Protein AF-A0A538RNP7-F1 (afdb_monomer)

Radius of gyration: 32.92 Å; Cα contacts (8 Å, |Δi|>4): 1009; chains: 1; bounding box: 116×41×103 Å

Mean predicted aligned error: 9.0 Å

pLDDT: mean 88.64, std 17.09, range [30.59, 98.94]

Foldseek 3Di:
DDDDDDDDDDDDDDDDDDDDPDDPDPDDPPPPDDDPDPDQDAAAEQEQAAQEQDDHSHPLVSLVVQQVDDCPNHAHEYAYAHDDDAAHEREHAEARPARQAAHEYEQCNYPPWDFAPDLFFGPTDARYEHADQNHDLAAASYEHAANHAQHEDARYEFAHHHDAQYQHEVYEAQYENYAYFHYEFLQVHAHNEEPYEYDNLYEHYEQFDLGSRGEYEQAQYSAASYEQEAANHAQYAYFQYEFQAPRNQAHGREHNHAENYEYEQQYEHYEAADPDLSRAYEQANYPHYSYYAYQHPPDNVRGHYHYHYDNYLHQAGSVNPHGGD

Nearest PDB structures (foldseek):
  5c1c-assembly1_A  TM=4.686E-01  e=1.088E-01  Aspergillus niger ATCC 1015
  5c1e-assembly1_A  TM=3.956E-01  e=1.447E-01  Aspergillus niger ATCC 1015

Secondary structure (DSSP, 8-state):
-----------------PPP--------------------PPPPEEEE----SSSTTSHHHHHHHHHHS--BTBSEEEEE--SSSS-EEE--SSPPPPB-S-EEEEGGGSTT-B----SSS---B--EEEE-TTS-TTS-SEEE-TT-TT-EEESEEEE--S-TTSS--SEEE-SSS-EEES-EESSSS--SS-SEEE-TT--S-EEE-SSGGG--EE-S-SS-SEEEESTT-BS-EEES-EESB-TTSSSB----SSEEEEEETT-BS-EEE-SSGGG--EE-S-SSEEEEE---SS-GGG-----EEES-EESB-TTSSSB--

Structure (mmCIF, N/CA/C/O backbone):
data_AF-A0A538RNP7-F1
#
_entry.id   AF-A0A538RNP7-F1
#
loop_
_atom_site.group_PDB
_atom_site.id
_atom_site.type_symbol
_atom_site.label_atom_id
_atom_site.label_alt_id
_atom_site.label_comp_id
_atom_site.label_asym_id
_atom_site.label_entity_id
_atom_site.label_seq_id
_atom_site.pdbx_PDB_ins_code
_atom_site.Cartn_x
_atom_site.Cartn_y
_atom_site.Cartn_z
_atom_site.occupancy
_atom_site.B_iso_or_equiv
_atom_site.auth_seq_id
_atom_site.auth_comp_id
_atom_site.auth_asym_id
_atom_site.auth_atom_id
_atom_site.pdbx_PDB_model_num
ATOM 1 N N . MET A 1 1 ? 94.534 -16.518 81.702 1.00 38.41 1 MET A N 1
ATOM 2 C CA . MET A 1 1 ? 94.387 -16.530 80.233 1.00 38.41 1 MET A CA 1
ATOM 3 C C . MET A 1 1 ? 92.986 -16.058 79.890 1.00 38.41 1 MET A C 1
ATOM 5 O O . MET A 1 1 ? 92.030 -16.715 80.267 1.00 38.41 1 MET A O 1
ATOM 9 N N . THR A 1 2 ? 92.910 -14.865 79.294 1.00 40.25 2 THR A N 1
ATOM 10 C CA . THR A 1 2 ? 91.936 -14.442 78.268 1.00 40.25 2 THR A CA 1
ATOM 11 C C . THR A 1 2 ? 90.507 -15.009 78.324 1.00 40.25 2 THR A C 1
ATOM 13 O O . THR A 1 2 ? 90.260 -16.113 77.851 1.00 40.25 2 THR A O 1
ATOM 16 N N . SER A 1 3 ? 89.538 -14.180 78.725 1.00 37.78 3 SER A N 1
ATOM 17 C CA . SER A 1 3 ? 88.254 -14.083 78.011 1.00 37.78 3 SER A CA 1
ATOM 18 C C . SER A 1 3 ? 87.757 -12.631 78.061 1.00 37.78 3 SER A C 1
ATOM 20 O O . SER A 1 3 ? 87.942 -11.936 79.058 1.00 37.78 3 SER A O 1
ATOM 22 N N . PHE A 1 4 ? 87.291 -12.151 76.910 1.00 39.16 4 PHE A N 1
ATOM 23 C CA . PHE A 1 4 ? 87.197 -10.745 76.519 1.00 39.16 4 PHE A CA 1
ATOM 24 C C . PHE A 1 4 ? 85.913 -10.044 77.014 1.00 39.16 4 PHE A C 1
ATOM 26 O O . PHE A 1 4 ? 84.840 -10.637 77.096 1.00 39.16 4 PHE A O 1
ATOM 33 N N . THR A 1 5 ? 86.088 -8.753 77.295 1.00 37.53 5 THR A N 1
ATOM 34 C CA . THR A 1 5 ? 85.181 -7.660 77.718 1.00 37.53 5 THR A CA 1
ATOM 35 C C . THR A 1 5 ? 83.967 -7.442 76.792 1.00 37.53 5 THR A C 1
ATOM 37 O O . THR A 1 5 ? 84.105 -7.586 75.583 1.00 37.53 5 THR A O 1
ATOM 40 N N . TRP A 1 6 ? 82.736 -7.203 77.281 1.00 30.59 6 TRP A N 1
ATOM 41 C CA . TRP A 1 6 ? 82.122 -5.916 77.722 1.00 30.59 6 TRP A CA 1
ATOM 42 C C . TRP A 1 6 ? 82.298 -4.769 76.697 1.00 30.59 6 TRP A C 1
ATOM 44 O O . TRP A 1 6 ? 83.420 -4.520 76.281 1.00 30.59 6 TRP A O 1
ATOM 54 N N . PHE A 1 7 ? 81.277 -4.047 76.203 1.00 36.47 7 PHE A N 1
ATOM 55 C CA . PHE A 1 7 ? 80.267 -3.251 76.924 1.00 36.47 7 PHE A CA 1
ATOM 56 C C . PHE A 1 7 ? 79.236 -2.635 75.944 1.00 36.47 7 PHE A C 1
ATOM 58 O O . PHE A 1 7 ? 79.579 -2.353 74.798 1.00 36.47 7 PHE A O 1
ATOM 65 N N . GLY A 1 8 ? 78.041 -2.275 76.433 1.00 31.56 8 GLY A N 1
ATOM 66 C CA . GLY A 1 8 ? 77.189 -1.247 75.808 1.00 31.56 8 GLY A CA 1
ATOM 67 C C . GLY A 1 8 ? 75.710 -1.342 76.202 1.00 31.56 8 GLY A C 1
ATOM 68 O O . GLY A 1 8 ? 74.890 -1.751 75.397 1.00 31.56 8 GLY A O 1
ATOM 69 N N . SER A 1 9 ? 75.378 -1.182 77.487 1.00 36.34 9 SER A N 1
ATOM 70 C CA . SER A 1 9 ? 74.695 0.010 78.036 1.00 36.34 9 SER A CA 1
ATOM 71 C C . SER A 1 9 ? 73.242 0.216 77.572 1.00 36.34 9 SER A C 1
ATOM 73 O O . SER A 1 9 ? 72.984 0.818 76.534 1.00 36.34 9 SER A O 1
ATOM 75 N N . LEU A 1 10 ? 72.295 -0.179 78.429 1.00 32.09 10 LEU A N 1
ATOM 76 C CA . LEU A 1 10 ? 70.900 0.269 78.417 1.00 32.09 10 LEU A CA 1
ATOM 77 C C . LEU A 1 10 ? 70.524 0.669 79.850 1.00 32.09 10 LEU A C 1
ATOM 79 O O . LEU A 1 10 ? 70.554 -0.164 80.755 1.00 32.09 10 LEU A O 1
ATOM 83 N N . ARG A 1 11 ? 70.193 1.948 80.051 1.00 38.75 11 ARG A N 1
ATOM 84 C CA . ARG A 1 11 ? 69.520 2.463 81.249 1.00 38.75 11 ARG A CA 1
ATOM 85 C C . ARG A 1 11 ? 68.358 3.361 80.826 1.00 38.75 11 ARG A C 1
ATOM 87 O O . ARG A 1 11 ? 68.563 4.362 80.150 1.00 38.75 11 ARG A O 1
ATOM 94 N N . ASP A 1 12 ? 67.173 2.905 81.213 1.00 43.34 12 ASP A N 1
ATOM 95 C CA . ASP A 1 12 ? 65.979 3.607 81.689 1.00 43.34 12 ASP A CA 1
ATOM 96 C C . ASP A 1 12 ? 65.624 4.999 81.149 1.00 43.34 12 ASP A C 1
ATOM 98 O O . ASP A 1 12 ? 66.287 5.990 81.439 1.00 43.34 12 ASP A O 1
ATOM 102 N N . ALA A 1 13 ? 64.430 5.088 80.549 1.00 39.28 13 ALA A N 1
ATOM 103 C CA . ALA A 1 13 ? 63.484 6.172 80.825 1.00 39.28 13 ALA A CA 1
ATOM 104 C C . ALA A 1 13 ? 62.054 5.760 80.422 1.00 39.28 13 ALA A C 1
ATOM 106 O O . ALA A 1 13 ? 61.694 5.729 79.245 1.00 39.28 13 ALA A O 1
ATOM 107 N N . VAL A 1 14 ? 61.220 5.459 81.421 1.00 40.88 14 VAL A N 1
ATOM 108 C CA . VAL A 1 14 ? 59.765 5.317 81.281 1.00 40.88 14 VAL A CA 1
ATOM 109 C C . VAL A 1 14 ? 59.145 6.715 81.233 1.00 40.88 14 VAL A C 1
ATOM 111 O O . VAL A 1 14 ? 59.254 7.480 82.185 1.00 40.88 14 VAL A O 1
ATOM 114 N N . GLY A 1 15 ? 58.462 7.035 80.133 1.00 41.22 15 GLY A N 1
ATOM 115 C CA . GLY A 1 15 ? 57.650 8.243 79.981 1.00 41.22 15 GLY A CA 1
ATOM 116 C C . GLY A 1 15 ? 56.495 7.981 79.018 1.00 41.22 15 GLY A C 1
ATOM 117 O O . GLY A 1 15 ? 56.695 7.876 77.809 1.00 41.22 15 GLY A O 1
ATOM 118 N N . GLN A 1 16 ? 55.285 7.820 79.560 1.00 42.16 16 GLN A N 1
ATOM 119 C CA . GLN A 1 16 ? 54.059 7.554 78.802 1.00 42.16 16 GLN A CA 1
ATOM 120 C C . GLN A 1 16 ? 53.773 8.663 77.774 1.00 42.16 16 GLN A C 1
ATOM 122 O O . GLN A 1 16 ? 53.692 9.838 78.127 1.00 42.16 16 GLN A O 1
ATOM 127 N N . LYS A 1 17 ? 53.540 8.282 76.509 1.00 42.81 17 LYS A N 1
ATOM 128 C CA . LYS A 1 17 ? 52.942 9.151 75.480 1.00 42.81 17 LYS A CA 1
ATOM 129 C C . LYS A 1 17 ? 51.496 8.716 75.179 1.00 42.81 17 LYS A C 1
ATOM 131 O O . LYS A 1 17 ? 51.211 7.518 75.170 1.00 42.81 17 LYS A O 1
ATOM 136 N N . PRO A 1 18 ? 50.575 9.670 74.953 1.00 42.06 18 PRO A N 1
ATOM 137 C CA . PRO A 1 18 ? 49.131 9.451 75.021 1.00 42.06 18 PRO A CA 1
ATOM 138 C C . PRO A 1 18 ? 48.580 8.633 73.843 1.00 42.06 18 PRO A C 1
ATOM 140 O O . PRO A 1 18 ? 49.002 8.784 72.696 1.00 42.06 18 PRO A O 1
ATOM 143 N N . ARG A 1 19 ? 47.582 7.784 74.129 1.00 46.12 19 ARG A N 1
ATOM 144 C CA . ARG A 1 19 ? 46.824 7.009 73.133 1.00 46.12 19 ARG A CA 1
ATOM 145 C C . ARG A 1 19 ? 46.127 7.953 72.142 1.00 46.12 19 ARG A C 1
ATOM 147 O O . ARG A 1 19 ? 45.254 8.725 72.533 1.00 46.12 19 ARG A O 1
ATOM 154 N N . LYS A 1 20 ? 46.468 7.853 70.851 1.00 45.06 20 LYS A N 1
ATOM 155 C CA . LYS A 1 20 ? 45.709 8.482 69.757 1.00 45.06 20 LYS A CA 1
ATOM 156 C C . LYS A 1 20 ? 44.275 7.933 69.768 1.00 45.06 20 LYS A C 1
ATOM 158 O O . LYS A 1 20 ? 44.074 6.738 69.564 1.00 45.06 20 LYS A O 1
ATOM 163 N N . ARG A 1 21 ? 43.280 8.796 69.998 1.00 47.66 21 ARG A N 1
ATOM 164 C CA . ARG A 1 21 ? 41.860 8.483 69.769 1.00 47.66 21 ARG A CA 1
ATOM 165 C C . ARG A 1 21 ? 41.670 8.195 68.275 1.00 47.66 21 ARG A C 1
ATOM 167 O O . ARG A 1 21 ? 41.740 9.109 67.460 1.00 47.66 21 ARG A O 1
ATOM 174 N N . MET A 1 22 ? 41.448 6.932 67.919 1.00 44.91 22 MET A N 1
ATOM 175 C CA . MET A 1 22 ? 40.923 6.556 66.605 1.00 44.91 22 MET A CA 1
ATOM 176 C C . MET A 1 22 ? 39.506 7.126 66.495 1.00 44.91 22 MET A C 1
ATOM 178 O O . MET A 1 22 ? 38.609 6.693 67.216 1.00 44.91 22 MET A O 1
ATOM 182 N N . LEU A 1 23 ? 39.309 8.116 65.624 1.00 49.25 23 LEU A N 1
ATOM 183 C CA . LEU A 1 23 ? 37.973 8.544 65.223 1.00 49.25 23 LEU A CA 1
ATOM 184 C C . LEU A 1 23 ? 37.293 7.353 64.541 1.00 49.25 23 LEU A C 1
ATOM 186 O O . LEU A 1 23 ? 37.839 6.771 63.600 1.00 49.25 23 LEU A O 1
ATOM 190 N N . ALA A 1 24 ? 36.133 6.954 65.058 1.00 48.38 24 ALA A N 1
ATOM 191 C CA . ALA A 1 24 ? 35.326 5.905 64.462 1.00 48.38 24 ALA A CA 1
ATOM 192 C C . ALA A 1 24 ? 35.012 6.294 63.010 1.00 48.38 24 ALA A C 1
ATOM 194 O O . ALA A 1 24 ? 34.453 7.360 62.758 1.00 48.38 24 ALA A O 1
ATOM 195 N N . ARG A 1 25 ? 35.387 5.439 62.050 1.00 55.03 25 ARG A N 1
ATOM 196 C CA . ARG A 1 25 ? 34.959 5.582 60.654 1.00 55.03 25 ARG A CA 1
ATOM 197 C C . ARG A 1 25 ? 33.436 5.499 60.653 1.00 55.03 25 ARG A C 1
ATOM 199 O O . ARG A 1 25 ? 32.887 4.429 60.916 1.00 55.03 25 ARG A O 1
ATOM 206 N N . THR A 1 26 ? 32.768 6.613 60.384 1.00 51.72 26 THR A N 1
ATOM 207 C CA . THR A 1 26 ? 31.332 6.659 60.126 1.00 51.72 26 THR A CA 1
ATOM 208 C C . THR A 1 26 ? 31.050 5.733 58.950 1.00 51.72 26 THR A C 1
ATOM 210 O O . THR A 1 26 ? 31.383 6.030 57.804 1.00 51.72 26 THR A O 1
ATOM 213 N N . ARG A 1 27 ? 30.498 4.550 59.239 1.00 53.75 27 ARG A N 1
ATOM 214 C CA . ARG A 1 27 ? 29.929 3.676 58.217 1.00 53.75 27 ARG A CA 1
ATOM 215 C C . ARG A 1 27 ? 28.704 4.398 57.681 1.00 53.75 27 ARG A C 1
ATOM 217 O O . ARG A 1 27 ? 27.708 4.506 58.387 1.00 53.75 27 ARG A O 1
ATOM 224 N N . TRP A 1 28 ? 28.804 4.921 56.465 1.00 51.97 28 TRP A N 1
ATOM 225 C CA . TRP A 1 28 ? 27.630 5.392 55.745 1.00 51.97 28 TRP A CA 1
ATOM 226 C C . TRP A 1 28 ? 26.692 4.188 55.595 1.00 51.97 28 TRP A C 1
ATOM 228 O O . TRP A 1 28 ? 27.162 3.123 55.170 1.00 51.97 28 TRP A O 1
ATOM 238 N N . PRO A 1 29 ? 25.418 4.287 56.007 1.00 55.66 29 PRO A N 1
ATOM 239 C CA . PRO A 1 29 ? 24.481 3.205 55.775 1.00 55.66 29 PRO A CA 1
ATOM 240 C C . PRO A 1 29 ? 24.420 2.966 54.265 1.00 55.66 29 PRO A C 1
ATOM 242 O O . PRO A 1 29 ? 24.278 3.904 53.482 1.00 55.66 29 PRO A O 1
ATOM 245 N N . ARG A 1 30 ? 24.591 1.707 53.846 1.00 58.81 30 ARG A N 1
ATOM 246 C CA . ARG A 1 30 ? 24.295 1.314 52.468 1.00 58.81 30 ARG A CA 1
ATOM 247 C C . ARG A 1 30 ? 22.804 1.556 52.282 1.00 58.81 30 ARG A C 1
ATOM 249 O O . ARG A 1 30 ? 21.999 0.798 52.815 1.00 58.81 30 ARG A O 1
ATOM 256 N N . HIS A 1 31 ? 22.451 2.641 51.604 1.00 59.78 31 HIS A N 1
ATOM 257 C CA . HIS A 1 31 ? 21.087 2.837 51.151 1.00 59.78 31 HIS A CA 1
ATOM 258 C C . HIS A 1 31 ? 20.772 1.685 50.196 1.00 59.78 31 HIS A C 1
ATOM 260 O O . HIS A 1 31 ? 21.471 1.482 49.206 1.00 59.78 31 HIS A O 1
ATOM 266 N N . LEU A 1 32 ? 19.768 0.887 50.549 1.00 58.22 32 LEU A N 1
ATOM 267 C CA . LEU A 1 32 ? 19.114 0.003 49.599 1.00 58.22 32 LEU A CA 1
ATOM 268 C C . LEU A 1 32 ? 18.447 0.916 48.572 1.00 58.22 32 LEU A C 1
ATOM 270 O O . LEU A 1 32 ? 17.452 1.570 48.878 1.00 58.22 32 LEU A O 1
ATOM 274 N N . SER A 1 33 ? 19.041 1.021 47.390 1.00 66.06 33 SER A N 1
ATOM 275 C CA . SER A 1 33 ? 18.387 1.646 46.249 1.00 66.06 33 SER A CA 1
ATOM 276 C C . SER A 1 33 ? 17.305 0.683 45.778 1.00 66.06 33 SER A C 1
ATOM 278 O O . SER A 1 33 ? 17.609 -0.425 45.345 1.00 66.06 33 SER A O 1
ATOM 280 N N . VAL A 1 34 ? 16.044 1.080 45.906 1.00 63.81 34 VAL A N 1
ATOM 281 C CA . VAL A 1 34 ? 14.963 0.454 45.148 1.00 63.81 34 VAL A CA 1
ATOM 282 C C . VAL A 1 34 ? 15.014 1.118 43.779 1.00 63.81 34 VAL A C 1
ATOM 284 O O . VAL A 1 34 ? 14.784 2.323 43.684 1.00 63.81 34 VAL A O 1
ATOM 287 N N . GLU A 1 35 ? 15.394 0.380 42.737 1.00 65.69 35 GLU A N 1
ATOM 288 C CA . GLU A 1 35 ? 15.173 0.855 41.371 1.00 65.69 35 GLU A CA 1
ATOM 289 C C . GLU A 1 35 ? 13.661 1.005 41.190 1.00 65.69 35 GLU A C 1
ATOM 291 O O . GLU A 1 35 ? 12.898 0.075 41.465 1.00 65.69 35 GLU A O 1
ATOM 296 N N . ALA A 1 36 ? 13.212 2.203 40.813 1.00 65.75 36 ALA A N 1
ATOM 297 C CA . ALA A 1 36 ? 11.823 2.393 40.436 1.00 65.75 36 ALA A CA 1
ATOM 298 C C . ALA A 1 36 ? 11.554 1.474 39.241 1.00 65.75 36 ALA A C 1
ATOM 300 O O . ALA A 1 36 ? 12.243 1.570 38.227 1.00 65.75 36 ALA A O 1
ATOM 301 N N . LEU A 1 37 ? 10.583 0.569 39.373 1.00 60.47 37 LEU A N 1
ATOM 302 C CA . LEU A 1 37 ? 10.083 -0.182 38.230 1.00 60.47 37 LEU A CA 1
ATOM 303 C C . LEU A 1 37 ? 9.588 0.861 37.218 1.00 60.47 37 LEU A C 1
ATOM 305 O O . LEU A 1 37 ? 8.656 1.605 37.532 1.00 60.47 37 LEU A O 1
ATOM 309 N N . GLU A 1 38 ? 10.220 0.967 36.049 1.00 65.75 38 GLU A N 1
ATOM 310 C CA . GLU A 1 38 ? 9.681 1.819 34.991 1.00 65.75 38 GLU A CA 1
ATOM 311 C C . GLU A 1 38 ? 8.252 1.360 34.678 1.00 65.75 38 GLU A C 1
ATOM 313 O O . GLU A 1 38 ? 7.958 0.159 34.621 1.00 65.75 38 GLU A O 1
ATOM 318 N N . ALA A 1 39 ? 7.337 2.317 34.525 1.00 65.88 39 ALA A N 1
ATOM 319 C CA . ALA A 1 39 ? 5.967 2.000 34.167 1.00 65.88 39 ALA A CA 1
ATOM 320 C C . ALA A 1 39 ? 5.963 1.336 32.782 1.00 65.88 39 ALA A C 1
ATOM 322 O O . ALA A 1 39 ? 6.414 1.924 31.797 1.00 65.88 39 ALA A O 1
ATOM 323 N N . ARG A 1 40 ? 5.450 0.101 32.703 1.00 71.69 40 ARG A N 1
ATOM 324 C CA . ARG A 1 40 ? 5.162 -0.546 31.420 1.00 71.69 40 ARG A CA 1
ATOM 325 C C . ARG A 1 40 ? 3.984 0.180 30.786 1.00 71.69 40 ARG A C 1
ATOM 327 O O . ARG A 1 40 ? 2.838 -0.072 31.149 1.00 71.69 40 ARG A O 1
ATOM 334 N N . HIS A 1 41 ? 4.277 1.083 29.864 1.00 78.44 41 HIS A N 1
ATOM 335 C CA . HIS A 1 41 ? 3.266 1.671 29.003 1.00 78.44 41 HIS A CA 1
ATOM 336 C C . HIS A 1 41 ? 3.006 0.681 27.868 1.00 78.44 41 HIS A C 1
ATOM 338 O O . HIS A 1 41 ? 3.923 0.322 27.134 1.00 78.44 41 HIS A O 1
ATOM 344 N N . LEU A 1 42 ? 1.782 0.166 27.794 1.00 84.38 42 LEU A N 1
ATOM 345 C CA . LEU A 1 42 ? 1.335 -0.693 26.700 1.00 84.38 42 LEU A CA 1
ATOM 346 C C . LEU A 1 42 ? 0.658 0.176 25.631 1.00 84.38 42 LEU A C 1
ATOM 348 O O . LEU A 1 42 ? 0.068 1.195 26.002 1.00 84.38 42 LEU A O 1
ATOM 352 N N . PRO A 1 43 ? 0.705 -0.217 24.347 1.00 90.81 43 PRO A N 1
ATOM 353 C CA . PRO A 1 43 ? -0.130 0.392 23.316 1.00 90.81 43 PRO A CA 1
ATOM 354 C C . PRO A 1 43 ? -1.611 0.346 23.696 1.00 90.81 43 PRO A C 1
ATOM 356 O O . PRO A 1 43 ? -2.076 -0.673 24.226 1.00 90.81 43 PRO A O 1
ATOM 359 N N . ALA A 1 44 ? -2.366 1.412 23.421 1.00 95.25 44 ALA A N 1
ATOM 360 C CA . ALA A 1 44 ? -3.814 1.344 23.551 1.00 95.25 44 ALA A CA 1
ATOM 361 C C . ALA A 1 44 ? -4.396 0.459 22.440 1.00 95.25 44 ALA A C 1
ATOM 363 O O . ALA A 1 44 ? -3.778 0.228 21.402 1.00 95.25 44 ALA A O 1
ATOM 364 N N . THR A 1 45 ? -5.583 -0.097 22.671 1.00 97.06 45 THR A N 1
ATOM 365 C CA . THR A 1 45 ? -6.281 -0.924 21.682 1.00 97.06 45 THR A CA 1
ATOM 366 C C . THR A 1 45 ? -7.697 -0.407 21.491 1.00 97.06 45 THR A C 1
ATOM 368 O O . THR A 1 45 ? -8.459 -0.322 22.454 1.00 97.06 45 THR A O 1
ATOM 371 N N . PHE A 1 46 ? -8.048 -0.112 20.243 1.00 98.31 46 PHE A N 1
ATOM 372 C CA . PHE A 1 46 ? -9.368 0.326 19.810 1.00 98.31 46 PHE A CA 1
ATOM 373 C C . PHE A 1 46 ? -9.984 -0.757 18.925 1.00 98.31 46 PHE A C 1
ATOM 375 O O . PHE A 1 46 ? -9.425 -1.127 17.889 1.00 98.31 46 PHE A O 1
ATOM 382 N N . THR A 1 47 ? -11.127 -1.294 19.345 1.00 98.62 47 THR A N 1
ATOM 383 C CA . THR A 1 47 ? -11.798 -2.390 18.640 1.00 98.62 47 THR A CA 1
ATOM 384 C C . THR A 1 47 ? -12.933 -1.850 17.779 1.00 98.62 47 THR A C 1
ATOM 386 O O . THR A 1 47 ? -13.854 -1.208 18.275 1.00 98.62 47 THR A O 1
ATOM 389 N N . VAL A 1 48 ? -12.888 -2.152 16.485 1.00 98.81 48 VAL A N 1
ATOM 390 C CA . VAL A 1 48 ? -13.976 -1.910 15.537 1.00 98.81 48 VAL A CA 1
ATOM 391 C C . VAL A 1 48 ? -14.919 -3.109 15.563 1.00 98.81 48 VAL A C 1
ATOM 393 O O . VAL A 1 48 ? -14.495 -4.232 15.292 1.00 98.81 48 VAL A O 1
ATOM 396 N N . MET A 1 49 ? -16.196 -2.887 15.873 1.00 98.50 49 MET A N 1
ATOM 397 C CA . MET A 1 49 ? -17.200 -3.957 16.012 1.00 98.50 49 MET A CA 1
ATOM 398 C C . MET A 1 49 ? -18.408 -3.792 15.088 1.00 98.50 49 MET A C 1
ATOM 400 O O . MET A 1 49 ? -19.310 -4.629 15.094 1.00 98.50 49 MET A O 1
ATOM 404 N N . ASN A 1 50 ? -18.462 -2.733 14.284 1.00 98.25 50 ASN A N 1
ATOM 405 C CA . ASN A 1 50 ? -19.528 -2.538 13.309 1.00 98.25 50 ASN A CA 1
ATOM 406 C C . ASN A 1 50 ? -19.010 -1.890 12.018 1.00 98.25 50 ASN A C 1
ATOM 408 O O . ASN A 1 50 ? -17.884 -1.402 11.942 1.00 98.25 50 ASN A O 1
ATOM 412 N N . THR A 1 51 ? -19.855 -1.906 10.988 1.00 97.62 51 THR A N 1
ATOM 413 C CA . THR A 1 51 ? -19.566 -1.322 9.672 1.00 97.62 51 THR A CA 1
ATOM 414 C C . THR A 1 51 ? -20.162 0.073 9.486 1.00 97.62 51 THR A C 1
ATOM 416 O O . THR A 1 51 ? -20.236 0.568 8.360 1.00 97.62 51 THR A O 1
ATOM 419 N N . PHE A 1 52 ? -20.634 0.711 10.561 1.00 96.12 52 PHE A N 1
ATOM 420 C CA . PHE A 1 52 ? -21.220 2.041 10.467 1.00 96.12 52 PHE A CA 1
ATOM 421 C C . PHE A 1 52 ? -20.147 3.075 10.110 1.00 96.12 52 PHE A C 1
ATOM 423 O O . PHE A 1 52 ? -18.992 2.966 10.513 1.00 96.12 52 PHE A O 1
ATOM 430 N N . ASP A 1 53 ? -20.538 4.109 9.362 1.00 93.19 53 ASP A N 1
ATOM 431 C CA . ASP A 1 53 ? -19.630 5.191 8.960 1.00 93.19 53 ASP A CA 1
ATOM 432 C C . ASP A 1 53 ? -19.080 5.980 10.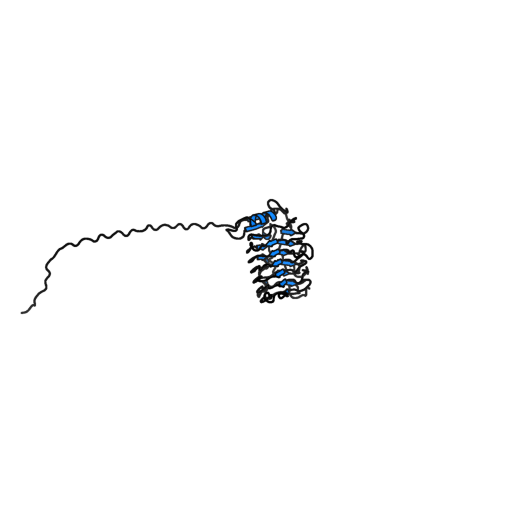159 1.00 93.19 53 ASP A C 1
ATOM 434 O O . ASP A 1 53 ? -17.961 6.489 10.116 1.00 93.19 53 ASP A O 1
ATOM 438 N N . SER A 1 54 ? -19.868 6.118 11.226 1.00 94.50 54 SER A N 1
ATOM 439 C CA . SER A 1 54 ? -19.512 6.912 12.400 1.00 94.50 54 SER A CA 1
ATOM 440 C C . SER A 1 54 ? -20.204 6.407 13.666 1.00 94.50 54 SER A C 1
ATOM 442 O O . SER A 1 54 ? -21.111 5.576 13.608 1.00 94.50 54 SER A O 1
ATOM 444 N N . GLY A 1 55 ? -19.783 6.948 14.811 1.00 96.88 55 GLY A N 1
ATOM 445 C CA . GLY A 1 55 ? -20.288 6.579 16.129 1.00 96.88 55 GLY A CA 1
ATOM 446 C C . GLY A 1 55 ? -19.464 5.474 16.799 1.00 96.88 55 GLY A C 1
ATOM 447 O O . GLY A 1 55 ? -18.458 5.030 16.238 1.00 96.88 55 GLY A O 1
ATOM 448 N N . PRO A 1 56 ? -19.861 5.053 18.011 1.00 97.75 56 PRO A N 1
ATOM 449 C CA . PRO A 1 56 ? -19.152 4.032 18.775 1.00 97.75 56 PRO A CA 1
ATOM 450 C C . PRO A 1 56 ? -18.869 2.759 17.968 1.00 97.75 56 PRO A C 1
ATOM 452 O O . PRO A 1 56 ? -19.670 2.349 17.126 1.00 97.75 56 PRO A O 1
ATOM 455 N N . ASP A 1 57 ? -17.707 2.165 18.227 1.00 97.81 57 ASP A N 1
ATOM 456 C CA . ASP A 1 57 ? -17.194 0.932 17.615 1.00 97.81 57 ASP A CA 1
ATOM 457 C C . ASP A 1 57 ? -17.041 0.949 16.078 1.00 97.81 57 ASP A C 1
ATOM 459 O O . ASP A 1 57 ? -16.830 -0.101 15.465 1.00 97.81 57 ASP A O 1
ATOM 463 N N . SER A 1 58 ? -17.126 2.124 15.443 1.00 98.44 58 SER A N 1
ATOM 464 C CA . SER A 1 58 ? -16.810 2.315 14.020 1.00 98.44 58 SER A CA 1
ATOM 465 C C . SER A 1 58 ? -15.309 2.531 13.795 1.00 98.44 58 SER A C 1
ATOM 467 O O . SER A 1 58 ? -14.601 3.051 14.662 1.00 98.44 58 SER A O 1
ATOM 469 N N . LEU A 1 59 ? -14.820 2.231 12.586 1.00 98.50 59 LEU A N 1
ATOM 470 C CA . LEU A 1 59 ? -13.435 2.528 12.189 1.00 98.50 59 LEU A CA 1
ATOM 471 C C . LEU A 1 59 ? -13.105 4.023 12.315 1.00 98.50 59 LEU A C 1
ATOM 473 O O . LEU A 1 59 ? -12.024 4.390 12.768 1.00 98.50 59 LEU A O 1
ATOM 477 N N . ARG A 1 60 ? -14.048 4.899 11.954 1.00 97.44 60 ARG A N 1
ATOM 478 C CA . ARG A 1 60 ? -13.888 6.352 12.088 1.00 97.44 60 ARG A CA 1
ATOM 479 C C . ARG A 1 60 ? -13.628 6.761 13.536 1.00 97.44 60 ARG A C 1
ATOM 481 O O . ARG A 1 60 ? -12.758 7.598 13.785 1.00 97.44 60 ARG A O 1
ATOM 488 N N . GLN A 1 61 ? -14.386 6.195 14.474 1.00 98.56 61 GLN A N 1
ATOM 489 C CA . GLN A 1 61 ? -14.199 6.478 15.892 1.00 98.56 61 GLN A CA 1
ATOM 490 C C . GLN A 1 61 ? -12.859 5.921 16.376 1.00 98.56 61 GLN A C 1
ATOM 492 O O . GLN A 1 61 ? -12.105 6.664 16.988 1.00 98.56 61 GLN A O 1
ATOM 497 N N . ALA A 1 62 ? -12.500 4.694 15.990 1.00 98.69 62 ALA A N 1
ATOM 498 C CA . ALA A 1 62 ? -11.221 4.089 16.362 1.00 98.69 62 ALA A CA 1
ATOM 499 C C . ALA A 1 62 ? -10.002 4.912 15.895 1.00 98.69 62 ALA A C 1
ATOM 501 O O . ALA A 1 62 ? -9.082 5.134 16.676 1.00 98.69 62 ALA A O 1
ATOM 502 N N . ILE A 1 63 ? -10.007 5.432 14.658 1.00 98.62 63 ILE A N 1
ATOM 503 C CA . ILE A 1 63 ? -8.941 6.331 14.173 1.00 98.62 63 ILE A CA 1
ATOM 504 C C . ILE A 1 63 ? -8.937 7.649 14.960 1.00 98.62 63 ILE A C 1
ATOM 506 O O . ILE A 1 63 ? -7.879 8.189 15.275 1.00 98.62 63 ILE A O 1
ATOM 510 N N . THR A 1 64 ? -10.116 8.187 15.283 1.00 98.44 64 THR A N 1
ATOM 511 C CA . THR A 1 64 ? -10.226 9.416 16.084 1.00 98.44 64 THR A CA 1
ATOM 512 C C . THR A 1 64 ? -9.660 9.217 17.486 1.00 98.44 64 THR A C 1
ATOM 514 O O . THR A 1 64 ? -8.943 10.088 17.971 1.00 98.44 64 THR A O 1
ATOM 517 N N . ASP A 1 65 ? -9.948 8.087 18.121 1.00 98.25 65 ASP A N 1
ATOM 518 C CA . ASP A 1 65 ? -9.471 7.788 19.467 1.00 98.25 65 ASP A CA 1
ATOM 519 C C . ASP A 1 65 ? -7.956 7.550 19.473 1.00 98.25 65 ASP A C 1
ATOM 521 O O . ASP A 1 65 ? -7.268 8.167 20.283 1.00 98.25 65 ASP A O 1
ATOM 525 N N . ALA A 1 66 ? -7.425 6.786 18.509 1.00 98.06 66 ALA A N 1
ATOM 526 C CA . ALA A 1 66 ? -5.981 6.591 18.336 1.00 98.06 66 ALA A CA 1
ATOM 527 C C . ALA A 1 66 ? -5.236 7.916 18.119 1.00 98.06 66 ALA A C 1
ATOM 529 O O . ALA A 1 66 ? -4.214 8.173 18.737 1.00 98.06 66 ALA A O 1
ATOM 530 N N . ASN A 1 67 ? -5.791 8.828 17.318 1.00 98.12 67 ASN A N 1
ATOM 531 C CA . ASN A 1 67 ? -5.199 10.154 17.118 1.00 98.12 67 ASN A CA 1
ATOM 532 C C . ASN A 1 67 ? -5.168 11.034 18.381 1.00 98.12 67 ASN A C 1
ATOM 534 O O . ASN A 1 67 ? -4.436 12.024 18.410 1.00 98.12 67 ASN A O 1
ATOM 538 N N . ASN A 1 68 ? -6.016 10.750 19.372 1.00 96.94 68 ASN A N 1
ATOM 539 C CA . ASN A 1 68 ? -6.141 11.538 20.600 1.00 96.94 68 ASN A CA 1
ATOM 540 C C . ASN A 1 68 ? -5.490 10.857 21.813 1.00 96.94 68 ASN A C 1
ATOM 542 O O . ASN A 1 68 ? -5.428 11.456 22.891 1.00 96.94 68 ASN A O 1
ATOM 546 N N . GLN A 1 69 ? -5.028 9.622 21.652 1.00 95.31 69 GLN A N 1
ATOM 547 C CA . GLN A 1 69 ? -4.394 8.832 22.687 1.00 95.31 69 GLN A CA 1
ATOM 548 C C . GLN A 1 69 ? -2.873 8.960 22.578 1.00 95.31 69 GLN A C 1
ATOM 550 O O . GLN A 1 69 ? -2.309 9.054 21.500 1.00 95.31 69 GLN A O 1
ATOM 555 N N . ALA A 1 70 ? -2.187 9.022 23.720 1.00 92.31 70 ALA A N 1
ATOM 556 C CA . ALA A 1 70 ? -0.733 9.124 23.724 1.00 92.31 70 ALA A CA 1
ATOM 557 C C . ALA A 1 70 ? -0.087 7.743 23.529 1.00 92.31 70 ALA A C 1
ATOM 559 O O . ALA A 1 70 ? -0.258 6.862 24.377 1.00 92.31 70 ALA A O 1
ATOM 560 N N . ASN A 1 71 ? 0.753 7.615 22.500 1.00 89.69 71 ASN A N 1
ATOM 561 C CA . ASN A 1 71 ? 1.565 6.436 22.165 1.00 89.69 71 ASN A CA 1
ATOM 562 C C . ASN A 1 71 ? 2.754 6.174 23.123 1.00 89.69 71 ASN A C 1
ATOM 564 O O . ASN A 1 71 ? 3.891 5.931 22.709 1.00 89.69 71 ASN A O 1
ATOM 568 N N . LEU A 1 72 ? 2.526 6.221 24.442 1.00 82.25 72 LEU A N 1
ATOM 569 C CA . LEU A 1 72 ? 3.577 6.043 25.462 1.00 82.25 72 LEU A CA 1
ATOM 570 C C . LEU A 1 72 ? 4.222 4.642 25.436 1.00 82.25 72 LEU A C 1
ATOM 572 O O . LEU A 1 72 ? 5.326 4.469 25.949 1.00 82.25 72 LEU A O 1
ATOM 576 N N . GLY A 1 73 ? 3.527 3.652 24.865 1.00 83.75 73 GLY A N 1
ATOM 577 C CA . GLY A 1 73 ? 3.959 2.255 24.748 1.00 83.75 73 GLY A CA 1
ATOM 578 C C . GLY A 1 73 ? 4.338 1.805 23.334 1.00 83.75 73 GLY A C 1
ATOM 579 O O . GLY A 1 73 ? 4.508 0.607 23.118 1.00 83.75 73 GLY A O 1
ATOM 580 N N . GLY A 1 74 ? 4.446 2.736 22.382 1.00 91.56 74 GLY A N 1
ATOM 581 C CA . GLY A 1 74 ? 4.493 2.448 20.945 1.00 91.56 74 GLY A CA 1
ATOM 582 C C . GLY A 1 74 ? 3.152 2.731 20.257 1.00 91.56 74 GLY A C 1
ATOM 583 O O . GLY A 1 74 ? 2.241 3.210 20.929 1.00 91.56 74 GLY A O 1
ATOM 584 N N . PRO A 1 75 ? 3.043 2.461 18.941 1.00 95.62 75 PRO A N 1
ATOM 585 C CA . PRO A 1 75 ? 1.841 2.752 18.162 1.00 95.62 75 PRO A CA 1
ATOM 586 C C . PRO A 1 75 ? 0.610 2.015 18.692 1.00 95.62 75 PRO A C 1
ATOM 588 O O . PRO A 1 75 ? 0.659 0.797 18.885 1.00 95.62 75 PRO A O 1
ATOM 591 N N . ASP A 1 76 ? -0.490 2.739 18.868 1.00 97.56 76 ASP A N 1
ATOM 592 C CA . ASP A 1 76 ? -1.792 2.193 19.236 1.00 97.56 76 ASP A CA 1
ATOM 593 C C . ASP A 1 76 ? -2.287 1.162 18.216 1.00 97.56 76 ASP A C 1
ATOM 595 O O . ASP A 1 76 ? -1.877 1.147 17.057 1.00 97.56 76 ASP A O 1
ATOM 599 N N . ILE A 1 77 ? -3.191 0.280 18.636 1.00 98.19 77 ILE A N 1
ATOM 600 C CA . ILE A 1 77 ? -3.687 -0.828 17.819 1.00 98.19 77 ILE A CA 1
ATOM 601 C C . ILE A 1 77 ? -5.162 -0.613 17.500 1.00 98.19 77 ILE A C 1
ATOM 603 O O . ILE A 1 77 ? -6.000 -0.580 18.397 1.00 98.19 77 ILE A O 1
ATOM 607 N N . ILE A 1 78 ? -5.496 -0.560 16.216 1.00 98.81 78 ILE A N 1
ATOM 608 C CA . ILE A 1 78 ? -6.860 -0.700 15.714 1.00 98.81 78 ILE A CA 1
ATOM 609 C C . ILE A 1 78 ? -7.043 -2.141 15.241 1.00 98.81 78 ILE A C 1
ATOM 611 O O . ILE A 1 78 ? -6.398 -2.593 14.290 1.00 98.81 78 ILE A O 1
ATOM 615 N N . ARG A 1 79 ? -7.944 -2.857 15.914 1.00 98.56 79 ARG A N 1
ATOM 616 C CA . ARG A 1 79 ? -8.314 -4.247 15.611 1.00 98.56 79 ARG A CA 1
ATOM 617 C C . ARG A 1 79 ? -9.793 -4.353 15.252 1.00 98.56 79 ARG A C 1
ATOM 619 O O . ARG A 1 79 ? -10.577 -3.471 15.586 1.00 98.56 79 ARG A O 1
ATOM 626 N N . PHE A 1 80 ? -10.182 -5.450 14.619 1.00 98.81 80 PHE A N 1
ATOM 627 C CA . PHE A 1 80 ? -11.528 -5.685 14.110 1.00 98.81 80 PHE A CA 1
ATOM 628 C C . PHE A 1 80 ? -12.124 -6.949 14.728 1.00 98.81 80 PHE A C 1
ATOM 630 O O . PHE A 1 80 ? -11.495 -8.002 14.739 1.00 98.81 80 PHE A O 1
ATOM 637 N N . GLU A 1 81 ? -13.346 -6.834 15.242 1.00 98.56 81 GLU A N 1
ATOM 638 C CA . GLU A 1 81 ? -14.144 -7.924 15.814 1.00 98.56 81 GLU A CA 1
ATOM 639 C C . GLU A 1 81 ? -15.618 -7.749 15.416 1.00 98.56 81 GLU A C 1
ATOM 641 O O . GLU A 1 81 ? -16.530 -7.803 16.242 1.00 98.56 81 GLU A O 1
ATOM 646 N N . ILE A 1 82 ? -15.860 -7.484 14.131 1.00 98.69 82 ILE A N 1
ATOM 647 C CA . ILE A 1 82 ? -17.202 -7.255 13.597 1.00 98.69 82 ILE A CA 1
ATOM 648 C C . ILE A 1 82 ? -17.966 -8.590 13.590 1.00 98.69 82 ILE A C 1
ATOM 650 O O . ILE A 1 82 ? -17.481 -9.565 13.010 1.00 98.69 82 ILE A O 1
ATOM 654 N N . PRO A 1 83 ? -19.155 -8.679 14.216 1.00 98.31 83 PRO A N 1
ATOM 655 C CA . PRO A 1 83 ? -19.947 -9.901 14.206 1.00 98.31 83 PRO A CA 1
ATOM 656 C C . PRO A 1 83 ? -20.454 -10.263 12.808 1.00 98.31 83 PRO A C 1
ATOM 658 O O . PRO A 1 83 ? -20.907 -9.407 12.047 1.00 98.31 83 PRO A O 1
ATOM 661 N N . GLY A 1 84 ? -20.469 -11.560 12.506 1.00 96.44 84 GLY A N 1
ATOM 662 C CA . GLY A 1 84 ? -20.969 -12.102 11.243 1.00 96.44 84 GLY A CA 1
ATOM 663 C C . GLY A 1 84 ? -19.904 -12.892 10.490 1.00 96.44 84 GLY A C 1
ATOM 664 O O . GLY A 1 84 ? -18.785 -13.055 10.961 1.00 96.44 84 GLY A O 1
ATOM 665 N N . ALA A 1 85 ? -20.290 -13.427 9.335 1.00 95.00 85 ALA A N 1
ATOM 666 C CA . ALA A 1 85 ? -19.395 -14.144 8.434 1.00 95.00 85 ALA A CA 1
ATOM 667 C C . ALA A 1 85 ? -19.269 -13.388 7.108 1.00 95.00 85 ALA A C 1
ATOM 669 O O . ALA A 1 85 ? -20.181 -12.658 6.715 1.00 95.00 85 ALA A O 1
ATOM 670 N N . GLY A 1 86 ? -18.178 -13.642 6.387 1.00 96.44 86 GLY A N 1
ATOM 671 C CA . GLY A 1 86 ? -17.905 -13.010 5.100 1.00 96.44 86 GLY A CA 1
ATOM 672 C C . GLY A 1 86 ? -17.278 -11.625 5.238 1.00 96.44 86 GLY A C 1
ATOM 673 O O . GLY A 1 86 ? -16.797 -11.246 6.301 1.00 96.44 86 GLY A O 1
ATOM 674 N N . VAL A 1 87 ? -17.235 -10.897 4.123 1.00 98.06 87 VAL A N 1
ATOM 675 C CA . VAL A 1 87 ? -16.606 -9.575 4.060 1.00 98.06 87 VAL A CA 1
ATOM 676 C C . VAL A 1 87 ? -17.484 -8.541 4.766 1.00 98.06 87 VAL A C 1
ATOM 678 O O . VAL A 1 87 ? -18.653 -8.351 4.427 1.00 98.06 87 VAL A O 1
ATOM 681 N N . HIS A 1 88 ? -16.892 -7.841 5.725 1.00 98.38 88 HIS A N 1
ATOM 682 C CA . HIS A 1 88 ? -17.452 -6.688 6.406 1.00 98.38 88 HIS A CA 1
ATOM 683 C C . HIS A 1 88 ? -17.047 -5.420 5.663 1.00 98.38 88 HIS A C 1
ATOM 685 O O . HIS A 1 88 ? -15.938 -4.902 5.811 1.00 98.38 88 HIS A O 1
ATOM 691 N N . ARG A 1 89 ? -17.975 -4.920 4.851 1.00 96.44 89 ARG A N 1
ATOM 692 C CA . ARG A 1 89 ? -17.789 -3.684 4.101 1.00 96.44 89 ARG A CA 1
ATOM 693 C C . ARG A 1 89 ? -18.107 -2.469 4.960 1.00 96.44 89 ARG A C 1
ATOM 695 O O . ARG A 1 89 ? -19.252 -2.273 5.360 1.00 96.44 89 ARG A O 1
ATOM 702 N N . ILE A 1 90 ? -17.096 -1.648 5.203 1.00 95.56 90 ILE A N 1
ATOM 703 C CA . ILE A 1 90 ? -17.181 -0.335 5.832 1.00 95.56 90 ILE A CA 1
ATOM 704 C C . ILE A 1 90 ? -17.300 0.695 4.716 1.00 95.56 90 ILE A C 1
ATOM 706 O O . ILE A 1 90 ? -16.454 0.743 3.823 1.00 95.56 90 ILE A O 1
ATOM 710 N N . TRP A 1 91 ? -18.345 1.517 4.784 1.00 90.19 91 TRP A N 1
ATOM 711 C CA . TRP A 1 91 ? -18.679 2.481 3.739 1.00 90.19 91 TRP A CA 1
ATOM 712 C C . TRP A 1 91 ? -18.581 3.917 4.268 1.00 90.19 91 TRP A C 1
ATOM 714 O O . TRP A 1 91 ? -19.569 4.443 4.789 1.00 90.19 91 TRP A O 1
ATOM 724 N N . PRO A 1 92 ? -17.408 4.576 4.188 1.00 90.62 92 PRO A N 1
ATOM 725 C CA . PRO A 1 92 ? -17.290 5.956 4.624 1.00 90.62 92 PRO A CA 1
ATOM 726 C C . PRO A 1 92 ? -18.177 6.868 3.776 1.00 90.62 92 PRO A C 1
ATOM 728 O O . PRO A 1 92 ? -18.110 6.825 2.551 1.00 90.62 92 PRO A O 1
ATOM 731 N N . THR A 1 93 ? -18.981 7.724 4.405 1.00 89.06 93 THR A N 1
ATOM 732 C CA . THR A 1 93 ? -19.816 8.712 3.684 1.00 89.06 93 THR A CA 1
ATOM 733 C C . THR A 1 93 ? -19.141 10.079 3.581 1.00 89.06 93 THR A C 1
ATOM 735 O O . THR A 1 93 ? -19.459 10.894 2.717 1.00 89.06 93 THR A O 1
ATOM 738 N N . THR A 1 94 ? -18.154 10.320 4.444 1.00 88.44 94 THR A N 1
ATOM 739 C CA . THR A 1 94 ? -17.302 11.513 4.469 1.00 88.44 94 THR A CA 1
ATOM 740 C C . THR A 1 94 ? -15.842 11.101 4.616 1.00 88.44 94 THR A C 1
ATOM 742 O O . THR A 1 94 ? -15.544 9.944 4.923 1.00 88.44 94 THR A O 1
ATOM 745 N N . ILE A 1 95 ? -14.920 12.047 4.418 1.00 90.19 95 ILE A N 1
ATOM 746 C CA . ILE A 1 95 ? -13.474 11.802 4.522 1.00 90.19 95 ILE A CA 1
ATOM 747 C C . ILE A 1 95 ? -13.175 11.172 5.884 1.00 90.19 95 ILE A C 1
ATOM 749 O O . ILE A 1 95 ? -13.600 11.711 6.910 1.00 90.19 95 ILE A O 1
ATOM 753 N N . LEU A 1 96 ? -12.501 10.017 5.904 1.00 93.62 96 LEU A N 1
ATOM 754 C CA . LEU A 1 96 ? -12.058 9.409 7.157 1.00 93.62 96 LEU A CA 1
ATOM 755 C C . LEU A 1 96 ? -11.089 10.357 7.883 1.00 93.62 96 LEU A C 1
ATOM 757 O O . LEU A 1 96 ? -10.360 11.108 7.232 1.00 93.62 96 LEU A O 1
ATOM 761 N N . PRO A 1 97 ? -11.054 10.352 9.226 1.00 96.62 97 PRO A N 1
ATOM 762 C CA . PRO A 1 97 ? -10.051 11.104 9.958 1.00 96.62 97 PRO A CA 1
ATOM 763 C C . PRO A 1 97 ? -8.665 10.691 9.462 1.00 96.62 97 PRO A C 1
ATOM 765 O O . PRO A 1 97 ? -8.359 9.505 9.379 1.00 96.62 97 PRO A O 1
ATOM 768 N N . GLN A 1 98 ? -7.836 11.668 9.103 1.00 97.38 98 GLN A N 1
ATOM 769 C CA . GLN A 1 98 ? -6.456 11.381 8.727 1.00 97.38 98 GLN A CA 1
ATOM 770 C C . GLN A 1 98 ? -5.705 10.821 9.939 1.00 97.38 98 GLN A C 1
ATOM 772 O O . GLN A 1 98 ? -5.958 11.247 11.068 1.00 97.38 98 GLN A O 1
ATOM 777 N N . ILE A 1 99 ? -4.770 9.906 9.711 1.00 98.56 99 ILE A N 1
ATOM 778 C CA . ILE A 1 99 ? -3.944 9.307 10.759 1.00 98.56 99 ILE A CA 1
ATOM 779 C C . ILE A 1 99 ? -2.842 10.311 11.110 1.00 98.56 99 ILE A C 1
ATOM 781 O O . ILE A 1 99 ? -2.018 10.679 10.267 1.00 98.56 99 ILE A O 1
ATOM 785 N N . LYS A 1 100 ? -2.874 10.808 12.345 1.00 97.75 100 LYS A N 1
ATOM 786 C CA . LYS A 1 100 ? -2.011 11.871 12.878 1.00 97.75 100 LYS A CA 1
ATOM 787 C C . LYS A 1 100 ? -1.072 11.388 13.967 1.00 97.75 100 LYS A C 1
ATOM 789 O O . LYS A 1 100 ? -0.053 12.041 14.168 1.00 97.75 100 LYS A O 1
ATOM 794 N N . ASP A 1 101 ? -1.377 10.271 14.608 1.00 97.69 101 ASP A N 1
ATOM 795 C CA . ASP A 1 101 ? -0.471 9.603 15.536 1.00 97.69 101 ASP A CA 1
ATOM 796 C C . ASP A 1 101 ? -0.173 8.180 15.026 1.00 97.69 101 ASP A C 1
ATOM 798 O O . ASP A 1 101 ? -1.033 7.598 14.354 1.00 97.69 101 ASP A O 1
ATOM 802 N N . PRO A 1 102 ? 1.038 7.628 15.246 1.00 98.06 102 PRO A N 1
ATOM 803 C CA . PRO A 1 102 ? 1.390 6.297 14.763 1.00 98.06 102 PRO A CA 1
ATOM 804 C C . PRO A 1 102 ? 0.401 5.229 15.233 1.00 98.06 102 PRO A C 1
ATOM 806 O O . PRO A 1 102 ? 0.069 5.154 16.412 1.00 98.06 102 PRO A O 1
ATOM 809 N N . VAL A 1 103 ? -0.046 4.372 14.318 1.00 98.69 103 VAL A N 1
ATOM 810 C CA . VAL A 1 103 ? -1.053 3.349 14.628 1.00 98.69 103 VAL A CA 1
ATOM 811 C C . VAL A 1 103 ? -0.807 2.072 13.832 1.00 98.69 103 VAL A C 1
ATOM 813 O O . VAL A 1 103 ? -0.357 2.113 12.688 1.00 98.69 103 VAL A O 1
ATOM 816 N N . VAL A 1 104 ? -1.123 0.925 14.423 1.00 98.75 104 VAL A N 1
ATOM 817 C CA . VAL A 1 104 ? -1.225 -0.371 13.754 1.00 98.75 104 VAL A CA 1
ATOM 818 C C . VAL A 1 104 ? -2.690 -0.641 13.447 1.00 98.75 104 VAL A C 1
ATOM 820 O O . VAL A 1 104 ? -3.480 -0.885 14.351 1.00 98.75 104 VAL A O 1
ATOM 823 N N . ILE A 1 105 ? -3.056 -0.637 12.170 1.00 98.88 105 ILE A N 1
ATOM 824 C CA . ILE A 1 105 ? -4.366 -1.074 11.688 1.00 98.88 105 ILE A CA 1
ATOM 825 C C . ILE A 1 105 ? -4.208 -2.492 11.145 1.00 98.88 105 ILE A C 1
ATOM 827 O O . ILE A 1 105 ? -3.569 -2.694 10.109 1.00 98.88 105 ILE A O 1
ATOM 831 N N . ASP A 1 106 ? -4.768 -3.478 11.845 1.00 98.75 106 ASP A N 1
ATOM 832 C CA . ASP A 1 106 ? -4.615 -4.893 11.489 1.00 98.75 106 ASP A CA 1
ATOM 833 C C . ASP A 1 106 ? -5.963 -5.561 11.194 1.00 98.75 106 ASP A C 1
ATOM 835 O O . ASP A 1 106 ? -6.643 -6.068 12.088 1.00 98.75 106 ASP A O 1
ATOM 839 N N . GLY A 1 107 ? -6.335 -5.609 9.915 1.00 98.75 107 GLY A N 1
ATOM 840 C CA . GLY A 1 107 ? -7.519 -6.311 9.417 1.00 98.75 107 GLY A CA 1
ATOM 841 C C . GLY A 1 107 ? -7.468 -7.833 9.586 1.00 98.75 107 GLY A C 1
ATOM 842 O O . GLY A 1 107 ? -8.518 -8.482 9.590 1.00 98.75 107 GLY A O 1
ATOM 843 N N . TYR A 1 108 ? -6.287 -8.425 9.808 1.00 98.75 108 TYR A N 1
ATOM 844 C CA . TYR A 1 108 ? -6.170 -9.859 10.098 1.00 98.75 108 TYR A CA 1
ATOM 845 C C . TYR A 1 108 ? -6.645 -10.229 11.506 1.00 98.75 108 TYR A C 1
ATOM 847 O O . TYR A 1 108 ? -6.795 -11.412 11.803 1.00 98.75 108 TYR A O 1
ATOM 855 N N . THR A 1 109 ? -6.919 -9.244 12.365 1.00 98.69 109 THR A N 1
ATOM 856 C CA . THR A 1 109 ? -7.542 -9.485 13.675 1.00 98.69 109 THR A CA 1
ATOM 857 C C . THR A 1 109 ? -9.017 -9.886 13.575 1.00 98.69 109 THR A C 1
ATOM 859 O O . THR A 1 109 ? -9.524 -10.522 14.500 1.00 98.69 109 THR A O 1
ATOM 862 N N . GLN A 1 110 ? -9.682 -9.593 12.449 1.00 98.81 110 GLN A N 1
ATOM 863 C CA . GLN A 1 110 ? -11.053 -10.029 12.189 1.00 98.81 110 GLN A CA 1
ATOM 864 C C . GLN A 1 110 ? -11.135 -11.558 12.150 1.00 98.81 110 GLN A C 1
ATOM 866 O O . GLN A 1 110 ? -10.381 -12.231 11.445 1.00 98.81 110 GLN A O 1
ATOM 871 N N . SER A 1 111 ? -12.097 -12.121 12.882 1.00 98.25 111 SER A N 1
ATOM 872 C CA . SER A 1 111 ? -12.309 -13.568 12.909 1.00 98.25 111 SER A CA 1
ATOM 873 C C . SER A 1 111 ? -12.620 -14.106 11.511 1.00 98.25 111 SER A C 1
ATOM 875 O O . SER A 1 111 ? -13.504 -13.592 10.829 1.00 98.25 111 SER A O 1
ATOM 877 N N . GLY A 1 112 ? -11.894 -15.149 11.099 1.00 98.00 112 GLY A N 1
ATOM 878 C CA . GLY A 1 112 ? -11.994 -15.754 9.768 1.00 98.00 112 GLY A CA 1
ATOM 879 C C . GLY A 1 112 ? -10.975 -15.229 8.751 1.00 98.00 112 GLY A C 1
ATOM 880 O O . GLY A 1 112 ? -10.819 -15.852 7.704 1.00 98.00 112 GLY A O 1
ATOM 881 N N . SER A 1 113 ? -10.257 -14.144 9.056 1.00 98.62 113 SER A N 1
ATOM 882 C CA . SER A 1 113 ? -9.143 -13.674 8.232 1.00 98.62 113 SER A CA 1
ATOM 883 C C . SER A 1 113 ? -7.912 -14.577 8.381 1.00 98.62 113 SER A C 1
ATOM 885 O O . SER A 1 113 ? -7.682 -15.190 9.427 1.00 98.62 113 SER A O 1
ATOM 887 N N . SER A 1 114 ? -7.074 -14.634 7.347 1.00 98.56 114 SER A N 1
ATOM 888 C CA . SER A 1 114 ? -5.797 -15.356 7.378 1.00 98.56 114 SER A CA 1
ATOM 889 C C . SER A 1 114 ? -4.770 -14.705 6.463 1.00 98.56 114 SER A C 1
ATOM 891 O O . SER A 1 114 ? -5.096 -14.336 5.338 1.00 98.56 114 SER A O 1
ATOM 893 N N . ARG A 1 115 ? -3.519 -14.603 6.919 1.00 98.75 115 ARG A N 1
ATOM 894 C CA . ARG A 1 115 ? -2.406 -14.091 6.105 1.00 98.75 115 ARG A CA 1
ATOM 895 C C . ARG A 1 115 ? -2.070 -15.050 4.966 1.00 98.75 115 ARG A C 1
ATOM 897 O O . ARG A 1 115 ? -2.261 -16.261 5.095 1.00 98.75 115 ARG A O 1
ATOM 904 N N . ASN A 1 116 ? -1.519 -14.506 3.884 1.00 98.62 116 ASN A N 1
ATOM 905 C CA . ASN A 1 116 ? -1.024 -15.314 2.781 1.00 98.62 116 ASN A CA 1
ATOM 906 C C . ASN A 1 116 ? 0.106 -16.243 3.250 1.00 98.62 116 ASN A C 1
ATOM 908 O O . ASN A 1 116 ? 1.005 -15.852 3.995 1.00 98.62 116 ASN A O 1
ATOM 912 N N . THR A 1 117 ? 0.061 -17.477 2.772 1.00 97.81 117 THR A N 1
ATOM 913 C CA . THR A 1 117 ? 1.084 -18.508 2.992 1.00 97.81 117 THR A CA 1
ATOM 914 C C . THR A 1 117 ? 1.657 -19.039 1.681 1.00 97.81 117 THR A C 1
ATOM 916 O O . THR A 1 117 ? 2.630 -19.792 1.696 1.00 97.81 117 THR A O 1
ATOM 919 N N . SER A 1 118 ? 1.077 -18.653 0.540 1.00 96.56 118 SER A N 1
ATOM 920 C CA . SER A 1 118 ? 1.505 -19.118 -0.771 1.00 96.56 118 SER A CA 1
ATOM 921 C C . SER A 1 118 ? 2.662 -18.285 -1.318 1.00 96.56 118 SER A C 1
ATOM 923 O O . SER A 1 118 ? 2.577 -17.061 -1.454 1.00 96.56 118 SER A O 1
ATOM 925 N N . ALA A 1 119 ? 3.749 -18.958 -1.700 1.00 93.19 119 ALA A N 1
ATOM 926 C CA . ALA A 1 119 ? 4.867 -18.312 -2.384 1.00 93.19 119 ALA A CA 1
ATOM 927 C C . ALA A 1 119 ? 4.456 -17.791 -3.775 1.00 93.19 119 ALA A C 1
ATOM 929 O O . ALA A 1 119 ? 4.867 -16.696 -4.159 1.00 93.19 119 ALA A O 1
ATOM 930 N N . MET A 1 120 ? 3.607 -18.546 -4.485 1.00 93.44 120 MET A N 1
ATOM 931 C CA . MET A 1 120 ? 3.070 -18.215 -5.809 1.00 93.44 120 MET A CA 1
ATOM 932 C C . MET A 1 120 ? 1.561 -17.989 -5.720 1.00 93.44 120 MET A C 1
ATOM 934 O O . MET A 1 120 ? 0.828 -18.873 -5.274 1.00 93.44 120 MET A O 1
ATOM 938 N N . GLY A 1 121 ? 1.087 -16.825 -6.144 1.00 96.19 121 GLY A N 1
ATOM 939 C CA . GLY A 1 121 ? -0.271 -16.386 -5.853 1.00 96.19 121 GLY A CA 1
ATOM 940 C C . GLY A 1 121 ? -0.426 -15.886 -4.417 1.00 96.19 121 GLY A C 1
ATOM 941 O O . GLY A 1 121 ? 0.490 -15.965 -3.601 1.00 96.19 121 GLY A O 1
ATOM 942 N N . ASP A 1 122 ? -1.611 -15.399 -4.098 1.00 98.19 122 ASP A N 1
ATOM 943 C CA . ASP A 1 122 ? -1.988 -14.920 -2.780 1.00 98.19 122 ASP A CA 1
ATOM 944 C C . ASP A 1 122 ? -3.264 -15.638 -2.327 1.00 98.19 122 ASP A C 1
ATOM 946 O O . ASP A 1 122 ? -4.290 -15.603 -3.010 1.00 98.19 122 ASP A O 1
ATOM 950 N N . ASN A 1 123 ? -3.166 -16.356 -1.206 1.00 98.31 123 ASN A N 1
ATOM 951 C CA . ASN A 1 123 ? -4.276 -17.085 -0.595 1.00 98.31 123 ASN A CA 1
ATOM 952 C C . ASN A 1 123 ? -4.753 -16.450 0.718 1.00 98.31 123 ASN A C 1
ATOM 954 O O . ASN A 1 123 ? -5.407 -17.127 1.517 1.00 98.31 123 ASN A O 1
ATOM 958 N N . ALA A 1 124 ? -4.410 -15.183 0.966 1.00 98.44 124 ALA A N 1
ATOM 959 C CA . ALA A 1 124 ? -4.912 -14.474 2.125 1.00 98.44 124 ALA A CA 1
ATOM 960 C C . ALA A 1 124 ? -6.443 -14.374 2.085 1.00 98.44 124 ALA A C 1
ATOM 962 O O . ALA A 1 124 ? -7.066 -14.218 1.033 1.00 98.44 124 ALA A O 1
ATOM 963 N N . VAL A 1 125 ? -7.050 -14.428 3.265 1.00 98.56 125 VAL A N 1
ATOM 964 C CA . VAL A 1 125 ? -8.469 -14.146 3.466 1.00 98.56 125 VAL A CA 1
ATOM 965 C C . VAL A 1 125 ? -8.547 -12.807 4.181 1.00 98.56 125 VAL A C 1
ATOM 967 O O . VAL A 1 125 ? -8.186 -12.707 5.354 1.00 98.56 125 VAL A O 1
ATOM 970 N N . LEU A 1 126 ? -8.979 -11.778 3.455 1.00 98.62 126 LEU A N 1
ATOM 971 C CA . LEU A 1 126 ? -9.199 -10.433 3.979 1.00 98.62 126 LEU A CA 1
ATOM 972 C C . LEU A 1 126 ? -10.704 -10.218 4.101 1.00 98.62 126 LEU A C 1
ATOM 974 O O . LEU A 1 126 ? -11.435 -10.334 3.117 1.00 98.62 126 LEU A O 1
ATOM 978 N N . LEU A 1 127 ? -11.166 -9.911 5.310 1.00 98.69 127 LEU A N 1
ATOM 979 C CA . LEU A 1 127 ? -12.593 -9.742 5.591 1.00 98.69 127 LEU A CA 1
ATOM 980 C C . LEU A 1 127 ? -12.993 -8.297 5.868 1.00 98.69 127 LEU A C 1
ATOM 982 O O . LEU A 1 127 ? -14.181 -8.031 5.991 1.00 98.69 127 LEU A O 1
ATOM 986 N N . ILE A 1 128 ? -12.046 -7.366 5.956 1.00 98.75 128 ILE A N 1
ATOM 987 C CA . ILE A 1 128 ? -12.348 -5.948 6.150 1.00 98.75 128 ILE A CA 1
ATOM 988 C C . ILE A 1 128 ? -12.184 -5.226 4.821 1.00 98.75 128 ILE A C 1
ATOM 990 O O . ILE A 1 128 ? -11.076 -5.126 4.292 1.00 98.75 128 ILE A O 1
ATOM 994 N N . GLU A 1 129 ? -13.295 -4.722 4.293 1.00 97.94 129 GLU A N 1
ATOM 995 C CA . GLU A 1 129 ? -13.318 -3.943 3.061 1.00 97.94 129 GLU A CA 1
ATOM 996 C C . GLU A 1 129 ? -13.666 -2.493 3.368 1.00 97.94 129 GLU A C 1
ATOM 998 O O . GLU A 1 129 ? -14.744 -2.186 3.866 1.00 97.94 129 GLU A O 1
ATOM 1003 N N . LEU A 1 130 ? -12.738 -1.603 3.051 1.00 96.00 130 LEU A N 1
ATOM 1004 C CA . LEU A 1 130 ? -12.913 -0.169 3.079 1.00 96.00 130 LEU A CA 1
ATOM 1005 C C . LEU A 1 130 ? -13.294 0.291 1.661 1.00 96.00 130 LEU A C 1
ATOM 1007 O O . LEU A 1 130 ? -12.441 0.355 0.775 1.00 96.00 130 LEU A O 1
ATOM 1011 N N . ASP A 1 131 ? -14.584 0.570 1.456 1.00 93.12 131 ASP A N 1
ATOM 1012 C CA . ASP A 1 131 ? -15.178 0.876 0.146 1.00 93.12 131 ASP A CA 1
ATOM 1013 C C . ASP A 1 131 ? -15.624 2.344 0.073 1.00 93.12 131 ASP A C 1
ATOM 1015 O O . ASP A 1 131 ? -16.530 2.779 0.788 1.00 93.12 131 ASP A O 1
ATOM 1019 N N . GLY A 1 132 ? -14.993 3.118 -0.809 1.00 90.00 132 GLY A N 1
ATOM 1020 C CA . GLY A 1 132 ? -15.320 4.521 -1.056 1.00 90.00 132 GLY A CA 1
ATOM 1021 C C . GLY A 1 132 ? -16.537 4.758 -1.966 1.00 90.00 132 GLY A C 1
ATOM 1022 O O . GLY A 1 132 ? -16.925 5.908 -2.151 1.00 90.00 132 GLY A O 1
ATOM 1023 N N . GLY A 1 133 ? -17.198 3.721 -2.502 1.00 77.00 133 GLY A N 1
ATOM 1024 C CA . GLY A 1 133 ? -18.157 3.794 -3.623 1.00 77.00 133 GLY A CA 1
ATOM 1025 C C . GLY A 1 133 ? -19.474 4.578 -3.431 1.00 77.00 133 GLY A C 1
ATOM 1026 O O . GLY A 1 133 ? -20.293 4.625 -4.345 1.00 77.00 133 GLY A O 1
ATOM 1027 N N . LEU A 1 134 ? -19.691 5.197 -2.268 1.00 59.69 134 LEU A N 1
ATOM 1028 C CA . LEU A 1 134 ? -20.823 6.076 -1.909 1.00 59.69 134 LEU A CA 1
ATOM 1029 C C . LEU A 1 134 ? -20.328 7.322 -1.136 1.00 59.69 134 LEU A C 1
ATOM 1031 O O . LEU A 1 134 ? -21.142 8.126 -0.684 1.00 59.69 134 LEU A O 1
ATOM 1035 N N . GLY A 1 135 ? -19.009 7.452 -0.946 1.00 65.62 135 GLY A N 1
ATOM 1036 C CA . GLY A 1 135 ? -18.320 8.433 -0.107 1.00 65.62 135 GLY A CA 1
ATOM 1037 C C . GLY A 1 135 ? -17.553 9.490 -0.905 1.00 65.62 135 GLY A C 1
ATOM 1038 O O . GLY A 1 135 ? -17.735 9.588 -2.118 1.00 65.62 135 GLY A O 1
ATOM 1039 N N . PRO A 1 136 ? -16.723 10.328 -0.245 1.00 55.44 136 PRO A N 1
ATOM 1040 C CA . PRO A 1 136 ? -16.193 11.562 -0.816 1.00 55.44 136 PRO A CA 1
ATOM 1041 C C . PRO A 1 136 ? -15.426 11.260 -2.099 1.00 55.44 136 PRO A C 1
ATOM 1043 O O . PRO A 1 136 ? -14.321 10.722 -2.070 1.00 55.44 136 PRO A O 1
ATOM 1046 N N . SER A 1 137 ? -15.972 11.706 -3.228 1.00 60.91 137 SER A N 1
ATOM 1047 C CA . SER A 1 137 ? -15.304 11.642 -4.528 1.00 60.91 137 SER A CA 1
ATOM 1048 C C . SER A 1 137 ? -13.980 12.418 -4.556 1.00 60.91 137 SER A C 1
ATOM 1050 O O . SER A 1 137 ? -13.329 12.466 -5.585 1.00 60.91 137 SER A O 1
ATOM 1052 N N . THR A 1 138 ? -13.580 13.048 -3.448 1.00 72.19 138 THR A N 1
ATOM 1053 C CA . THR A 1 138 ? -12.462 13.982 -3.344 1.00 72.19 138 THR A CA 1
ATOM 1054 C C . THR A 1 138 ? -11.449 13.619 -2.250 1.00 72.19 138 THR A C 1
ATOM 1056 O O . THR A 1 138 ? -10.771 14.523 -1.763 1.00 72.19 138 THR A O 1
ATOM 1059 N N . ALA A 1 139 ? -11.369 12.365 -1.787 1.00 86.00 139 ALA A N 1
ATOM 1060 C CA . ALA A 1 139 ? -10.354 11.985 -0.800 1.00 86.00 139 ALA A CA 1
ATOM 1061 C C . ALA A 1 139 ? -9.799 10.573 -0.985 1.00 86.00 139 ALA A C 1
ATOM 1063 O O . ALA A 1 139 ? -10.498 9.673 -1.447 1.00 86.00 139 ALA A O 1
ATOM 1064 N N . SER A 1 140 ? -8.542 10.401 -0.572 1.00 93.19 140 SER A N 1
ATOM 1065 C CA . SER A 1 140 ? -7.885 9.103 -0.424 1.00 93.19 140 SER A CA 1
ATOM 1066 C C . SER A 1 140 ? -8.531 8.261 0.685 1.00 93.19 140 SER A C 1
ATOM 1068 O O . SER A 1 140 ? -9.119 8.813 1.618 1.00 93.19 140 SER A O 1
ATOM 1070 N N . GLY A 1 141 ? -8.382 6.936 0.611 1.00 95.25 141 GLY A N 1
ATOM 1071 C CA . GLY A 1 141 ? -8.955 6.006 1.591 1.00 95.25 141 GLY A CA 1
ATOM 1072 C C . GLY A 1 141 ? -8.359 6.162 2.984 1.00 95.25 141 GLY A C 1
ATOM 1073 O O . GLY A 1 141 ? -9.065 6.490 3.938 1.00 95.25 141 GLY A O 1
ATOM 1074 N N . LEU A 1 142 ? -7.045 5.977 3.089 1.00 97.56 142 LEU A N 1
ATOM 1075 C CA . LEU A 1 142 ? -6.276 6.255 4.301 1.00 97.56 142 LEU A CA 1
ATOM 1076 C C . LEU A 1 142 ? -5.194 7.289 3.997 1.00 97.56 142 LEU A C 1
ATOM 1078 O O . LEU A 1 142 ? -4.490 7.179 2.998 1.00 97.56 142 LEU A O 1
ATOM 1082 N N . VAL A 1 143 ? -5.047 8.280 4.877 1.00 97.88 143 VAL A N 1
ATOM 1083 C CA . VAL A 1 143 ? -3.981 9.287 4.795 1.00 97.88 143 VAL A CA 1
ATOM 1084 C C . VAL A 1 143 ? -3.146 9.207 6.064 1.00 97.88 143 VAL A C 1
ATOM 1086 O O . VAL A 1 143 ? -3.634 9.553 7.141 1.00 97.88 143 VAL A O 1
ATOM 1089 N N . ILE A 1 144 ? -1.899 8.761 5.935 1.00 98.62 144 ILE A N 1
ATOM 1090 C CA . ILE A 1 144 ? -0.910 8.725 7.014 1.00 98.62 144 ILE A CA 1
ATOM 1091 C C . ILE A 1 144 ? -0.126 10.031 6.956 1.00 98.62 144 ILE A C 1
ATOM 1093 O O . ILE A 1 144 ? 0.770 10.202 6.131 1.00 98.62 144 ILE A O 1
ATOM 1097 N N . THR A 1 145 ? -0.503 10.988 7.800 1.00 98.38 145 THR A N 1
ATOM 1098 C CA . THR A 1 145 ? 0.076 12.339 7.779 1.00 98.38 145 THR A CA 1
ATOM 1099 C C . THR A 1 145 ? 1.483 12.355 8.364 1.00 98.38 145 THR A C 1
ATOM 1101 O O . THR A 1 145 ? 1.863 11.441 9.092 1.00 98.38 145 THR A O 1
ATOM 1104 N N . ALA A 1 146 ? 2.234 13.432 8.112 1.00 97.38 146 ALA A N 1
ATOM 1105 C CA . ALA A 1 146 ? 3.636 13.601 8.510 1.00 97.38 146 ALA A CA 1
ATOM 1106 C C . ALA A 1 146 ? 3.954 13.310 9.993 1.00 97.38 146 ALA A C 1
ATOM 1108 O O . ALA A 1 146 ? 5.089 12.952 10.313 1.00 97.38 146 ALA A O 1
ATOM 1109 N N . THR A 1 147 ? 2.979 13.428 10.899 1.00 96.81 147 THR A N 1
ATOM 1110 C CA . THR A 1 147 ? 3.157 13.166 12.337 1.00 96.81 147 THR A CA 1
ATOM 1111 C C . THR A 1 147 ? 2.969 11.699 12.732 1.00 96.81 147 THR A C 1
ATOM 1113 O O . THR A 1 147 ? 3.383 11.313 13.817 1.00 96.81 147 THR A O 1
ATOM 1116 N N . ALA A 1 148 ? 2.445 10.853 11.845 1.00 97.81 148 ALA A N 1
ATOM 1117 C CA . ALA A 1 148 ? 2.149 9.446 12.113 1.00 97.81 148 ALA A CA 1
ATOM 1118 C C . ALA A 1 148 ? 3.252 8.484 11.624 1.00 97.81 148 ALA A C 1
ATOM 1120 O O . ALA A 1 148 ? 2.960 7.432 11.056 1.00 97.81 148 ALA A O 1
ATOM 1121 N N . SER A 1 149 ? 4.526 8.860 11.775 1.00 98.19 149 SER A N 1
ATOM 1122 C CA . SER A 1 149 ? 5.656 8.006 11.364 1.00 98.19 149 SER A CA 1
ATOM 1123 C C . SER A 1 149 ? 5.722 6.725 12.201 1.00 98.19 149 SER A C 1
ATOM 1125 O O . SER A 1 149 ? 5.702 6.802 13.425 1.00 98.19 149 SER A O 1
ATOM 1127 N N . GLY A 1 150 ? 5.879 5.561 11.570 1.00 98.00 150 GLY A N 1
ATOM 1128 C CA . GLY A 1 150 ? 5.871 4.271 12.277 1.00 98.00 150 GLY A CA 1
ATOM 1129 C C . GLY A 1 150 ? 4.514 3.563 12.288 1.00 98.00 150 GLY A C 1
ATOM 1130 O O . GLY A 1 150 ? 4.321 2.640 13.078 1.00 98.00 150 GLY A O 1
ATOM 1131 N N . SER A 1 151 ? 3.570 3.985 11.444 1.00 98.81 151 SER A N 1
ATOM 1132 C CA . SER A 1 151 ? 2.266 3.329 11.321 1.00 98.81 151 SER A CA 1
ATOM 1133 C C . SER A 1 151 ? 2.360 2.025 10.528 1.00 98.81 151 SER A C 1
ATOM 1135 O O . SER A 1 151 ? 3.204 1.868 9.647 1.00 98.81 151 SER A O 1
ATOM 1137 N N . THR A 1 152 ? 1.455 1.089 10.801 1.00 98.88 152 THR A N 1
ATOM 1138 C CA . THR A 1 152 ? 1.296 -0.151 10.035 1.00 98.88 152 THR A CA 1
ATOM 1139 C C . THR A 1 152 ? -0.132 -0.274 9.527 1.00 98.88 152 THR A C 1
ATOM 1141 O O . THR A 1 152 ? -1.073 -0.064 10.284 1.00 98.88 152 THR A O 1
ATOM 1144 N N . VAL A 1 153 ? -0.305 -0.657 8.264 1.00 98.94 153 VAL A N 1
ATOM 1145 C CA . VAL A 1 153 ? -1.610 -1.005 7.689 1.00 98.94 153 VAL A CA 1
ATOM 1146 C C . VAL A 1 153 ? -1.510 -2.396 7.085 1.00 98.94 153 VAL A C 1
ATOM 1148 O O . VAL A 1 153 ? -0.700 -2.620 6.181 1.00 98.94 153 VAL A O 1
ATOM 1151 N N . SER A 1 154 ? -2.324 -3.331 7.575 1.00 98.81 154 SER A N 1
ATOM 1152 C CA . SER A 1 154 ? -2.338 -4.693 7.048 1.00 98.81 154 SER A CA 1
ATOM 1153 C C . SER A 1 154 ? -3.714 -5.341 7.004 1.00 98.81 154 SER A C 1
ATOM 1155 O O . SER A 1 154 ? -4.577 -5.037 7.823 1.00 98.81 154 SER A O 1
ATOM 1157 N N . GLY A 1 155 ? -3.908 -6.260 6.055 1.00 98.69 155 GLY A N 1
ATOM 1158 C CA . GLY A 1 155 ? -5.095 -7.115 5.984 1.00 98.69 155 GLY A CA 1
ATOM 1159 C C . GLY A 1 155 ? -6.382 -6.412 5.561 1.00 98.69 155 GLY A C 1
ATOM 1160 O O . GLY A 1 155 ? -7.464 -6.889 5.903 1.00 98.69 155 GLY A O 1
ATOM 1161 N N . LEU A 1 156 ? -6.284 -5.287 4.849 1.00 98.75 156 LEU A N 1
ATOM 1162 C CA . LEU A 1 156 ? -7.440 -4.529 4.370 1.00 98.75 156 LEU A CA 1
ATOM 1163 C C . LEU A 1 156 ? -7.632 -4.675 2.861 1.00 98.75 156 LEU A C 1
ATOM 1165 O O . LEU A 1 156 ? -6.668 -4.660 2.092 1.00 98.75 156 LEU A O 1
ATOM 1169 N N . ILE A 1 157 ? -8.891 -4.763 2.438 1.00 98.69 157 ILE A N 1
ATOM 1170 C CA . ILE A 1 157 ? -9.290 -4.481 1.060 1.00 98.69 157 ILE A CA 1
ATOM 1171 C C . ILE A 1 157 ? -9.630 -2.990 0.997 1.00 98.69 157 ILE A C 1
ATOM 1173 O O . ILE A 1 157 ? -10.467 -2.533 1.769 1.00 98.69 157 ILE A O 1
ATOM 1177 N N . ILE A 1 158 ? -8.991 -2.221 0.117 1.00 97.81 158 ILE A N 1
ATOM 1178 C CA . ILE A 1 158 ? -9.188 -0.767 0.007 1.00 97.81 158 ILE A CA 1
ATOM 1179 C C . ILE A 1 158 ? -9.476 -0.409 -1.448 1.00 97.81 158 ILE A C 1
ATOM 1181 O O . ILE A 1 158 ? -8.640 -0.637 -2.325 1.00 97.81 158 ILE A O 1
ATOM 1185 N N . GLY A 1 159 ? -10.637 0.179 -1.724 1.00 95.19 159 GLY A N 1
ATOM 1186 C CA . GLY A 1 159 ? -11.020 0.536 -3.088 1.00 95.19 159 GLY A CA 1
ATOM 1187 C C . GLY A 1 159 ? -12.128 1.578 -3.162 1.00 95.19 159 GLY A C 1
ATOM 1188 O O . GLY A 1 159 ? -12.785 1.881 -2.171 1.00 95.19 159 GLY A O 1
ATOM 1189 N N . GLY A 1 160 ? -12.346 2.117 -4.361 1.00 92.50 160 GLY A N 1
ATOM 1190 C CA . GLY A 1 160 ? -13.449 3.041 -4.633 1.00 92.50 160 GLY A CA 1
ATOM 1191 C C . GLY A 1 160 ? -13.244 4.472 -4.126 1.00 92.50 160 GLY A C 1
ATOM 1192 O O . GLY A 1 160 ? -14.220 5.212 -4.035 1.00 92.50 160 GLY A O 1
ATOM 1193 N N . PHE A 1 161 ? -12.016 4.876 -3.782 1.00 92.56 161 PHE A N 1
ATOM 1194 C CA . PHE A 1 161 ? -11.720 6.237 -3.322 1.00 92.56 161 PHE A CA 1
ATOM 1195 C C . PHE A 1 161 ? -11.397 7.184 -4.478 1.00 92.56 161 PHE A C 1
ATOM 1197 O O . PHE A 1 161 ? -10.495 6.915 -5.267 1.00 92.56 161 PHE A O 1
ATOM 1204 N N . GLY A 1 162 ? -12.099 8.320 -4.546 1.00 86.38 162 GLY A N 1
ATOM 1205 C CA . GLY A 1 162 ? -11.973 9.307 -5.625 1.00 86.38 162 GLY A CA 1
ATOM 1206 C C . GLY A 1 162 ? -12.808 8.999 -6.870 1.00 86.38 162 GLY A C 1
ATOM 1207 O O . GLY A 1 162 ? -13.172 7.850 -7.120 1.00 86.38 162 GLY A O 1
ATOM 1208 N N . ALA A 1 163 ? -13.107 10.021 -7.679 1.00 79.25 163 ALA A N 1
ATOM 1209 C CA . ALA A 1 163 ? -13.641 9.798 -9.019 1.00 79.25 163 ALA A CA 1
ATOM 1210 C C . ALA A 1 163 ? -12.522 9.390 -9.989 1.00 79.25 163 ALA A C 1
ATOM 1212 O O . ALA A 1 163 ? -11.335 9.625 -9.758 1.00 79.25 163 ALA A O 1
ATOM 1213 N N . ARG A 1 164 ? -12.909 8.768 -11.107 1.00 70.31 164 ARG A N 1
ATOM 1214 C CA . ARG A 1 164 ? -11.962 8.325 -12.136 1.00 70.31 164 ARG A CA 1
ATOM 1215 C C . ARG A 1 164 ? -11.109 9.488 -12.643 1.00 70.31 164 ARG A C 1
ATOM 1217 O O . ARG A 1 164 ? -11.661 10.445 -13.184 1.00 70.31 164 ARG A O 1
ATOM 1224 N N . GLY A 1 165 ? -9.786 9.360 -12.547 1.00 66.12 165 GLY A N 1
ATOM 1225 C CA . GLY A 1 165 ? -8.838 10.380 -13.003 1.00 66.12 165 GLY A CA 1
ATOM 1226 C C . GLY A 1 165 ? -8.530 11.477 -11.980 1.00 66.12 165 GLY A C 1
ATOM 1227 O O . GLY A 1 165 ? -7.818 12.421 -12.323 1.00 66.12 165 GLY A O 1
ATOM 1228 N N . ASP A 1 166 ? -9.029 11.361 -10.747 1.00 76.25 166 ASP A N 1
ATOM 1229 C CA . ASP A 1 166 ? -8.613 12.218 -9.637 1.00 76.25 166 ASP A CA 1
ATOM 1230 C C . ASP A 1 166 ? -7.266 11.768 -9.046 1.00 76.25 166 ASP A C 1
ATOM 1232 O O . ASP A 1 166 ? -6.816 10.645 -9.239 1.00 76.25 166 ASP A O 1
ATOM 1236 N N . SER A 1 167 ? -6.632 12.616 -8.236 1.00 83.81 167 SER A N 1
ATOM 1237 C CA . SER A 1 167 ? -5.369 12.292 -7.546 1.00 83.81 167 SER A CA 1
ATOM 1238 C C . SER A 1 167 ? -5.553 11.557 -6.205 1.00 83.81 167 SER A C 1
ATOM 1240 O O . SER A 1 167 ? -4.628 11.524 -5.393 1.00 83.81 167 SER A O 1
ATOM 1242 N N . ASN A 1 168 ? -6.749 11.021 -5.941 1.00 91.25 168 ASN A N 1
ATOM 1243 C CA . ASN A 1 168 ? -7.103 10.387 -4.667 1.00 91.25 168 ASN A CA 1
ATOM 1244 C C . ASN A 1 168 ? -6.666 8.925 -4.649 1.00 91.25 168 ASN A C 1
ATOM 1246 O O . ASN A 1 168 ? -7.056 8.143 -5.513 1.00 91.25 168 ASN A O 1
ATOM 1250 N N . ASN A 1 169 ? -5.867 8.557 -3.656 1.00 95.19 169 ASN A N 1
ATOM 1251 C CA . ASN A 1 169 ? -5.192 7.265 -3.624 1.00 95.19 169 ASN A CA 1
ATOM 1252 C C . ASN A 1 169 ? -5.923 6.277 -2.706 1.00 95.19 169 ASN A C 1
ATOM 1254 O O . ASN A 1 169 ? -6.681 6.679 -1.825 1.00 95.19 169 ASN A O 1
ATOM 1258 N N . GLY A 1 170 ? -5.664 4.978 -2.850 1.00 96.56 170 GLY A N 1
ATOM 1259 C CA . GLY A 1 170 ? -6.098 4.007 -1.838 1.00 96.56 170 GLY A CA 1
ATOM 1260 C C . GLY A 1 170 ? -5.469 4.330 -0.475 1.00 96.56 170 GLY A C 1
ATOM 1261 O O . GLY A 1 170 ? -6.175 4.534 0.515 1.00 96.56 170 GLY A O 1
ATOM 1262 N N . ILE A 1 171 ? -4.139 4.459 -0.457 1.00 98.44 171 ILE A N 1
ATOM 1263 C CA . ILE A 1 171 ? -3.353 4.905 0.702 1.00 98.44 171 ILE A CA 1
ATOM 1264 C C . ILE A 1 171 ? -2.407 6.038 0.282 1.00 98.44 171 ILE A C 1
ATOM 1266 O O . ILE A 1 171 ? -1.645 5.903 -0.674 1.00 98.44 171 ILE A O 1
ATOM 1270 N N . ASP A 1 172 ? -2.436 7.144 1.019 1.00 98.00 172 ASP A N 1
ATOM 1271 C CA . ASP A 1 172 ? -1.520 8.279 0.883 1.00 98.00 172 ASP A CA 1
ATOM 1272 C C . ASP A 1 172 ? -0.590 8.349 2.108 1.00 98.00 172 ASP A C 1
ATOM 1274 O O . ASP A 1 172 ? -1.050 8.421 3.251 1.00 98.00 172 ASP A O 1
ATOM 1278 N N . ILE A 1 173 ? 0.719 8.275 1.868 1.00 98.69 173 ILE A N 1
ATOM 1279 C CA . ILE A 1 173 ? 1.776 8.185 2.875 1.00 98.69 173 ILE A CA 1
ATOM 1280 C C . ILE A 1 173 ? 2.615 9.459 2.828 1.00 98.69 173 ILE A C 1
ATOM 1282 O O . ILE A 1 173 ? 3.403 9.679 1.907 1.00 98.69 173 ILE A O 1
ATOM 1286 N N . GLN A 1 174 ? 2.488 10.266 3.877 1.00 98.31 174 GLN A N 1
ATOM 1287 C CA . GLN A 1 174 ? 3.141 11.569 4.021 1.00 98.31 174 GLN A CA 1
ATOM 1288 C C . GLN A 1 174 ? 4.151 11.583 5.182 1.00 98.31 174 GLN A C 1
ATOM 1290 O O . GLN A 1 174 ? 4.686 12.631 5.540 1.00 98.31 174 GLN A O 1
ATOM 1295 N N . SER A 1 175 ? 4.398 10.423 5.799 1.00 98.44 175 SER A N 1
ATOM 1296 C CA . SER A 1 175 ? 5.332 10.219 6.911 1.00 98.44 175 SER A CA 1
ATOM 1297 C C . SER A 1 175 ? 6.318 9.085 6.634 1.00 98.44 175 SER A C 1
ATOM 1299 O O . SER A 1 175 ? 6.303 8.463 5.574 1.00 98.44 175 SER A O 1
ATOM 1301 N N . SER A 1 176 ? 7.231 8.845 7.573 1.00 98.62 176 SER A N 1
ATOM 1302 C CA . SER A 1 176 ? 8.335 7.900 7.399 1.00 98.62 176 SER A CA 1
ATOM 1303 C C . SER A 1 176 ? 8.171 6.637 8.241 1.00 98.62 176 SER A C 1
ATOM 1305 O O . SER A 1 176 ? 7.441 6.632 9.229 1.00 98.62 176 SER A O 1
ATOM 1307 N N . ASN A 1 177 ? 8.936 5.595 7.914 1.00 98.62 177 ASN A N 1
ATOM 1308 C CA . ASN A 1 177 ? 9.007 4.344 8.682 1.00 98.62 177 ASN A CA 1
ATOM 1309 C C . ASN A 1 177 ? 7.674 3.582 8.782 1.00 98.62 177 ASN A C 1
ATOM 1311 O O . ASN A 1 177 ? 7.451 2.867 9.755 1.00 98.62 177 ASN A O 1
ATOM 1315 N N . ASN A 1 178 ? 6.776 3.744 7.811 1.00 98.88 178 ASN A N 1
ATOM 1316 C CA . ASN A 1 178 ? 5.512 3.015 7.792 1.00 98.88 178 ASN A CA 1
ATOM 1317 C C . ASN A 1 178 ? 5.662 1.642 7.134 1.00 98.88 178 ASN A C 1
ATOM 1319 O O . ASN A 1 178 ? 6.510 1.448 6.258 1.00 98.88 178 ASN A O 1
ATOM 1323 N N . LEU A 1 179 ? 4.786 0.716 7.518 1.00 98.88 179 LEU A N 1
ATOM 1324 C CA . LEU A 1 179 ? 4.698 -0.627 6.957 1.00 98.88 179 LEU A CA 1
ATOM 1325 C C . LEU A 1 179 ? 3.315 -0.862 6.344 1.00 98.88 179 LEU A C 1
ATOM 1327 O O . LEU A 1 179 ? 2.303 -0.833 7.040 1.00 98.88 179 LEU A O 1
ATOM 1331 N N . ILE A 1 180 ? 3.265 -1.130 5.043 1.00 98.94 180 ILE A N 1
ATOM 1332 C CA . ILE A 1 180 ? 2.027 -1.448 4.324 1.00 98.94 180 ILE A CA 1
ATOM 1333 C C . ILE A 1 180 ? 2.140 -2.875 3.803 1.00 98.94 180 ILE A C 1
ATOM 1335 O O . ILE A 1 180 ? 2.905 -3.121 2.872 1.00 98.94 180 ILE A O 1
ATOM 1339 N N . THR A 1 181 ? 1.420 -3.824 4.402 1.00 98.81 181 THR A N 1
ATOM 1340 C CA . THR A 1 181 ? 1.619 -5.261 4.137 1.00 98.81 181 THR A CA 1
ATOM 1341 C C . THR A 1 181 ? 0.329 -6.055 4.039 1.00 98.81 181 THR A C 1
ATOM 1343 O O . THR A 1 181 ? -0.604 -5.849 4.806 1.00 98.81 181 THR A O 1
ATOM 1346 N N . GLY A 1 182 ? 0.276 -7.038 3.142 1.00 98.69 182 GLY A N 1
ATOM 1347 C CA . GLY A 1 182 ? -0.847 -7.974 3.099 1.00 98.69 182 GLY A CA 1
ATOM 1348 C C . GLY A 1 182 ? -2.190 -7.316 2.772 1.00 98.69 182 GLY A C 1
ATOM 1349 O O . GLY A 1 182 ? -3.202 -7.791 3.281 1.00 98.69 182 GLY A O 1
ATOM 1350 N N . ASN A 1 183 ? -2.208 -6.201 2.033 1.00 98.94 183 ASN A N 1
ATOM 1351 C CA . ASN A 1 183 ? -3.423 -5.473 1.651 1.00 98.94 183 ASN A CA 1
ATOM 1352 C C . ASN A 1 183 ? -3.781 -5.702 0.182 1.00 98.94 183 ASN A C 1
ATOM 1354 O O . ASN A 1 183 ? -2.904 -5.883 -0.665 1.00 98.94 183 ASN A O 1
ATOM 1358 N N . PHE A 1 184 ? -5.074 -5.630 -0.134 1.00 98.81 184 PHE A N 1
ATOM 1359 C CA . PHE A 1 184 ? -5.589 -5.674 -1.503 1.00 98.81 184 PHE A CA 1
ATOM 1360 C C . PHE A 1 184 ? -6.135 -4.289 -1.863 1.00 98.81 184 PHE A C 1
ATOM 1362 O O . PHE A 1 184 ? -7.111 -3.830 -1.278 1.00 98.81 184 PHE A O 1
ATOM 1369 N N . ILE A 1 185 ? -5.498 -3.594 -2.804 1.00 98.75 185 ILE A N 1
ATOM 1370 C CA . ILE A 1 185 ? -5.752 -2.174 -3.067 1.00 98.75 185 ILE A CA 1
ATOM 1371 C C . ILE A 1 185 ? -6.168 -1.976 -4.52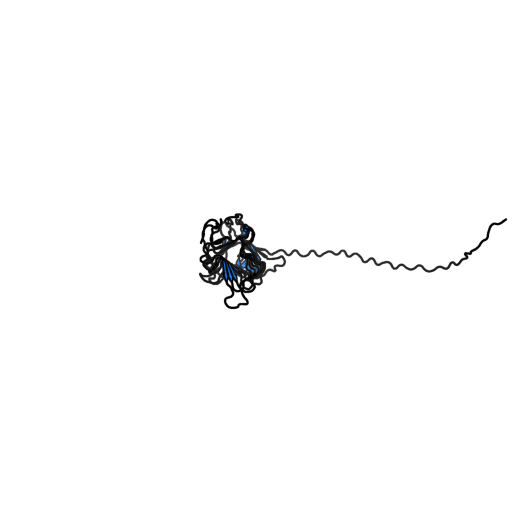4 1.00 98.75 185 ILE A C 1
ATOM 1373 O O . ILE A 1 185 ? -5.384 -2.214 -5.443 1.00 98.75 185 ILE A O 1
ATOM 1377 N N . GLY A 1 186 ? -7.409 -1.525 -4.718 1.00 96.50 186 GLY A N 1
ATOM 1378 C CA . GLY A 1 186 ? -8.031 -1.270 -6.022 1.00 96.50 186 GLY A CA 1
ATOM 1379 C C . GLY A 1 186 ? -8.621 -2.507 -6.720 1.00 96.50 186 GLY A C 1
ATOM 1380 O O . GLY A 1 186 ? -9.213 -2.386 -7.792 1.00 96.50 186 GLY A O 1
ATOM 1381 N N . THR A 1 187 ? -8.497 -3.698 -6.122 1.00 93.44 187 THR A N 1
ATOM 1382 C CA . THR A 1 187 ? -8.867 -4.985 -6.742 1.00 93.44 187 THR A CA 1
ATOM 1383 C C . THR A 1 187 ? -10.376 -5.191 -6.896 1.00 93.44 187 THR A C 1
ATOM 1385 O O . THR A 1 187 ? -10.809 -5.733 -7.911 1.00 93.44 187 THR A O 1
ATOM 1388 N N . ASN A 1 188 ? -11.180 -4.750 -5.921 1.00 90.81 188 ASN A N 1
ATOM 1389 C CA . ASN A 1 188 ? -12.646 -4.849 -5.968 1.00 90.81 188 ASN A CA 1
ATOM 1390 C C . ASN A 1 188 ? -13.291 -3.640 -6.653 1.00 90.81 188 ASN A C 1
ATOM 1392 O O . ASN A 1 188 ? -14.239 -3.783 -7.426 1.00 90.81 188 ASN A O 1
ATOM 1396 N N . ALA A 1 189 ? -12.775 -2.447 -6.361 1.00 91.12 189 ALA A N 1
ATOM 1397 C CA . ALA A 1 189 ? -13.231 -1.189 -6.927 1.00 91.12 189 ALA A CA 1
ATOM 1398 C C . ALA A 1 189 ? -12.020 -0.282 -7.191 1.00 91.12 189 ALA A C 1
ATOM 1400 O O . ALA A 1 189 ? -11.192 -0.113 -6.291 1.00 91.12 189 ALA A O 1
ATOM 1401 N N . PRO A 1 190 ? -11.914 0.320 -8.391 1.00 91.69 190 PRO A N 1
ATOM 1402 C CA . PRO A 1 190 ? -10.788 1.175 -8.745 1.00 91.69 190 PRO A CA 1
ATOM 1403 C C . PRO A 1 190 ? -10.729 2.390 -7.816 1.00 91.69 190 PRO A C 1
ATOM 1405 O O . PRO A 1 190 ? -11.755 3.026 -7.570 1.00 91.69 190 PRO A O 1
ATOM 1408 N N . ASN A 1 191 ? -9.536 2.740 -7.338 1.00 93.69 191 ASN A N 1
ATOM 1409 C CA . ASN A 1 191 ? -9.297 4.085 -6.815 1.00 93.69 191 ASN A CA 1
ATOM 1410 C C . ASN A 1 191 ? -9.120 5.055 -7.990 1.00 93.69 191 ASN A C 1
ATOM 1412 O O . ASN A 1 191 ? -8.617 4.664 -9.046 1.00 93.69 191 ASN A O 1
ATOM 1416 N N . GLY A 1 192 ? -9.544 6.303 -7.809 1.00 92.56 192 GLY A N 1
ATOM 1417 C CA . GLY A 1 192 ? -9.484 7.353 -8.823 1.00 92.56 192 GLY A CA 1
ATOM 1418 C C . GLY A 1 192 ? -8.061 7.735 -9.230 1.00 92.56 192 GLY A C 1
ATOM 1419 O O . GLY A 1 192 ? -7.820 8.016 -10.404 1.00 92.56 192 GLY A O 1
ATOM 1420 N N . GLY A 1 193 ? -7.140 7.693 -8.263 1.00 94.38 193 GLY A N 1
ATOM 1421 C CA . GLY A 1 193 ? -5.706 7.924 -8.409 1.00 94.38 193 GLY A CA 1
ATOM 1422 C C . GLY A 1 193 ? -4.895 6.646 -8.217 1.00 94.38 193 GLY A C 1
ATOM 1423 O O . GLY A 1 193 ? -5.272 5.582 -8.711 1.00 94.38 193 GLY A O 1
ATOM 1424 N N . ASN A 1 194 ? -3.750 6.738 -7.535 1.00 97.50 194 ASN A N 1
ATOM 1425 C CA . ASN A 1 194 ? -2.856 5.594 -7.363 1.00 97.50 194 ASN A CA 1
ATOM 1426 C C . ASN A 1 194 ? -3.393 4.589 -6.333 1.00 97.50 194 ASN A C 1
ATOM 1428 O O . ASN A 1 194 ? -4.200 4.928 -5.466 1.00 97.50 194 ASN A O 1
ATOM 1432 N N . GLY A 1 195 ? -2.890 3.356 -6.363 1.00 98.19 195 GLY A N 1
ATOM 1433 C CA . GLY A 1 195 ? -3.121 2.423 -5.259 1.00 98.19 195 GLY A CA 1
ATOM 1434 C C . GLY A 1 195 ? -2.478 2.939 -3.971 1.00 98.19 195 GLY A C 1
ATOM 1435 O O . GLY A 1 195 ? -3.161 3.184 -2.976 1.00 98.19 195 GLY A O 1
ATOM 1436 N N . ILE A 1 196 ? -1.166 3.172 -4.022 1.00 98.81 196 ILE A N 1
ATOM 1437 C CA . ILE A 1 196 ? -0.393 3.770 -2.929 1.00 98.81 196 ILE A CA 1
ATOM 1438 C C . ILE A 1 196 ? 0.420 4.949 -3.463 1.00 98.81 196 ILE A C 1
ATOM 1440 O O . ILE A 1 196 ? 1.076 4.833 -4.498 1.00 98.81 196 ILE A O 1
ATOM 1444 N N . LYS A 1 197 ? 0.428 6.066 -2.734 1.00 98.56 197 LYS A N 1
ATOM 1445 C CA . LYS A 1 197 ? 1.298 7.211 -3.015 1.00 98.56 197 LYS A CA 1
ATOM 1446 C C . LYS A 1 197 ? 2.171 7.533 -1.805 1.00 98.56 197 LYS A C 1
ATOM 1448 O O . LYS A 1 197 ? 1.668 7.616 -0.691 1.00 98.56 197 LYS A O 1
ATOM 1453 N N . VAL A 1 198 ? 3.468 7.708 -2.035 1.00 98.69 198 VAL A N 1
ATOM 1454 C CA . VAL A 1 198 ? 4.460 8.164 -1.053 1.00 98.69 198 VAL A CA 1
ATOM 1455 C C . VAL A 1 198 ? 4.920 9.554 -1.470 1.00 98.69 198 VAL A C 1
ATOM 1457 O O . VAL A 1 198 ? 5.479 9.717 -2.557 1.00 98.69 198 VAL A O 1
ATOM 1460 N N . GLU A 1 199 ? 4.680 10.558 -0.631 1.00 96.06 199 GLU A N 1
ATOM 1461 C CA . GLU A 1 199 ? 4.954 11.953 -0.978 1.00 96.06 199 GLU A CA 1
ATOM 1462 C C . GLU A 1 199 ? 5.411 12.815 0.208 1.00 96.06 199 GLU A C 1
ATOM 1464 O O . GLU A 1 199 ? 5.639 12.332 1.315 1.00 96.06 199 GLU A O 1
ATOM 1469 N N . PHE A 1 200 ? 5.630 14.109 -0.043 1.00 94.50 200 PHE A N 1
ATOM 1470 C CA . PHE A 1 200 ? 6.102 15.089 0.948 1.00 94.50 200 PHE A CA 1
ATOM 1471 C C . PHE A 1 200 ? 7.405 14.703 1.675 1.00 94.50 200 PHE A C 1
ATOM 1473 O O . PHE A 1 200 ? 7.630 15.087 2.821 1.00 94.50 200 PHE A O 1
ATOM 1480 N N . GLY A 1 201 ? 8.297 13.975 0.996 1.00 93.56 201 GLY A N 1
ATOM 1481 C CA . GLY A 1 201 ? 9.583 13.550 1.559 1.00 93.56 201 GLY A CA 1
ATOM 1482 C C . GLY A 1 201 ? 9.496 12.335 2.491 1.00 93.56 201 GLY A C 1
ATOM 1483 O O . GLY A 1 201 ? 10.478 12.007 3.162 1.00 93.56 201 GLY A O 1
ATOM 1484 N N . ALA A 1 202 ? 8.347 11.655 2.526 1.00 98.19 202 ALA A N 1
ATOM 1485 C CA . ALA A 1 202 ? 8.160 10.383 3.210 1.00 98.19 202 ALA A CA 1
ATOM 1486 C C . ALA A 1 202 ? 9.259 9.371 2.829 1.00 98.19 202 ALA A C 1
ATOM 1488 O O . ALA A 1 202 ? 9.508 9.097 1.651 1.00 98.19 202 ALA A O 1
ATOM 1489 N N . SER A 1 203 ? 9.945 8.841 3.843 1.00 98.50 203 SER A N 1
ATOM 1490 C CA . SER A 1 203 ? 11.157 8.036 3.681 1.00 98.50 203 SER A CA 1
ATOM 1491 C C . SER A 1 203 ? 11.139 6.773 4.531 1.00 98.50 203 SER A C 1
ATOM 1493 O O . SER A 1 203 ? 10.454 6.701 5.549 1.00 98.50 203 SER A O 1
ATOM 1495 N N . ASN A 1 204 ? 11.965 5.791 4.172 1.00 98.69 204 ASN A N 1
ATOM 1496 C CA . ASN A 1 204 ? 12.104 4.534 4.919 1.00 98.69 204 ASN A CA 1
ATOM 1497 C C . ASN A 1 204 ? 10.773 3.777 5.094 1.00 98.69 204 ASN A C 1
ATOM 1499 O O . ASN A 1 204 ? 10.595 3.051 6.069 1.00 98.69 204 ASN A O 1
ATOM 1503 N N . ASN A 1 205 ? 9.811 3.971 4.191 1.00 98.88 205 ASN A N 1
ATOM 1504 C CA . ASN A 1 205 ? 8.574 3.201 4.199 1.00 98.88 205 ASN A CA 1
ATOM 1505 C C . ASN A 1 205 ? 8.790 1.864 3.496 1.00 98.88 205 ASN A C 1
ATOM 1507 O O . ASN A 1 205 ? 9.515 1.794 2.505 1.00 98.88 205 ASN A O 1
ATOM 1511 N N . THR A 1 206 ? 8.121 0.824 3.980 1.00 98.81 206 THR A N 1
ATOM 1512 C CA . THR A 1 206 ? 8.123 -0.498 3.353 1.00 98.81 206 THR A CA 1
ATOM 1513 C C . THR A 1 206 ? 6.723 -0.817 2.850 1.00 98.81 206 THR A C 1
ATOM 1515 O O . THR A 1 206 ? 5.762 -0.848 3.619 1.00 98.81 206 THR A O 1
ATOM 1518 N N . ILE A 1 207 ? 6.613 -1.039 1.545 1.00 98.94 207 ILE A N 1
ATOM 1519 C CA . ILE A 1 207 ? 5.404 -1.505 0.873 1.00 98.94 207 ILE A CA 1
ATOM 1520 C C . ILE A 1 207 ? 5.662 -2.949 0.458 1.00 98.94 207 ILE A C 1
ATOM 1522 O O . ILE A 1 207 ? 6.438 -3.216 -0.462 1.00 98.94 207 ILE A O 1
ATOM 1526 N N . GLY A 1 208 ? 5.012 -3.873 1.151 1.00 98.62 208 GLY A N 1
ATOM 1527 C CA . GLY A 1 208 ? 5.222 -5.306 1.019 1.00 98.62 208 GLY A CA 1
ATOM 1528 C C . GLY A 1 208 ? 6.332 -5.807 1.941 1.00 98.62 208 GLY A C 1
ATOM 1529 O O . GLY A 1 208 ? 6.459 -5.330 3.067 1.00 98.62 208 GLY A O 1
ATOM 1530 N N . GLY A 1 209 ? 7.120 -6.768 1.475 1.00 97.12 209 GLY A N 1
ATOM 1531 C CA . GLY A 1 209 ? 8.211 -7.365 2.239 1.00 97.12 209 GLY A CA 1
ATOM 1532 C C . GLY A 1 209 ? 8.728 -8.653 1.605 1.00 97.12 209 GLY A C 1
ATOM 1533 O O . GLY A 1 209 ? 8.346 -9.001 0.487 1.00 97.12 209 GLY A O 1
ATOM 1534 N N . ASP A 1 210 ? 9.602 -9.349 2.326 1.00 95.44 210 ASP A N 1
ATOM 1535 C CA . ASP A 1 210 ? 10.284 -10.559 1.845 1.00 95.44 210 ASP A CA 1
ATOM 1536 C C . ASP A 1 210 ? 9.501 -11.838 2.183 1.00 95.44 210 ASP A C 1
ATOM 1538 O O . ASP A 1 210 ? 9.863 -12.939 1.764 1.00 95.44 210 ASP A O 1
ATOM 1542 N N . LEU A 1 211 ? 8.414 -11.723 2.951 1.00 96.44 211 LEU A N 1
ATOM 1543 C CA . LEU A 1 211 ? 7.539 -12.841 3.278 1.00 96.44 211 LEU A CA 1
ATOM 1544 C C . LEU A 1 211 ? 6.285 -12.833 2.403 1.00 96.44 211 LEU A C 1
ATOM 1546 O O . LEU A 1 211 ? 5.672 -11.799 2.149 1.00 96.44 211 LEU A O 1
ATOM 1550 N N . ALA A 1 212 ? 5.809 -14.026 2.039 1.00 96.62 212 ALA A N 1
ATOM 1551 C CA . ALA A 1 212 ? 4.541 -14.186 1.324 1.00 96.62 212 ALA A CA 1
ATOM 1552 C C . ALA A 1 212 ? 3.365 -13.493 2.044 1.00 96.62 212 ALA A C 1
ATOM 1554 O O . ALA A 1 212 ? 2.505 -12.914 1.388 1.00 96.62 212 ALA A O 1
ATOM 1555 N N . SER A 1 213 ? 3.357 -13.495 3.382 1.00 97.94 213 SER A N 1
ATOM 1556 C CA . SER A 1 213 ? 2.337 -12.850 4.221 1.00 97.94 213 SER A CA 1
ATOM 1557 C C . SER A 1 213 ? 2.343 -11.320 4.182 1.00 97.94 213 SER A C 1
ATOM 1559 O O . SER A 1 213 ? 1.419 -10.701 4.710 1.00 97.94 213 SER A O 1
ATOM 1561 N N . GLU A 1 214 ? 3.397 -10.714 3.635 1.00 98.44 214 GLU A N 1
ATOM 1562 C CA . GLU A 1 214 ? 3.577 -9.263 3.562 1.00 98.44 214 GLU A CA 1
ATOM 1563 C C . GLU A 1 214 ? 3.161 -8.695 2.202 1.00 98.44 214 GLU A C 1
ATOM 1565 O O . GLU A 1 214 ? 2.924 -7.494 2.090 1.00 98.44 214 GLU A O 1
ATOM 1570 N N . ARG A 1 215 ? 3.003 -9.553 1.189 1.00 98.50 215 ARG A N 1
ATOM 1571 C CA . ARG A 1 215 ? 2.605 -9.201 -0.177 1.00 98.50 215 ARG A CA 1
ATOM 1572 C C . ARG A 1 215 ? 1.336 -8.363 -0.213 1.00 98.50 215 ARG A C 1
ATOM 1574 O O . ARG A 1 215 ? 0.291 -8.789 0.262 1.00 98.50 215 ARG A O 1
ATOM 1581 N N . ASN A 1 216 ? 1.404 -7.197 -0.846 1.00 98.94 216 ASN A N 1
ATOM 1582 C CA . ASN A 1 216 ? 0.195 -6.499 -1.263 1.00 98.94 216 ASN A CA 1
ATOM 1583 C C . ASN A 1 216 ? -0.176 -6.893 -2.697 1.00 98.94 216 ASN A C 1
ATOM 1585 O O . ASN A 1 216 ? 0.701 -7.172 -3.521 1.00 98.94 216 ASN A O 1
ATOM 1589 N N . VAL A 1 217 ? -1.470 -6.839 -3.006 1.00 98.81 217 VAL A N 1
ATOM 1590 C CA . VAL A 1 217 ? -2.003 -6.908 -4.373 1.00 98.81 217 VAL A CA 1
ATOM 1591 C C . VAL A 1 217 ? -2.554 -5.529 -4.727 1.00 98.81 217 VAL A C 1
ATOM 1593 O O . VAL A 1 217 ? -3.548 -5.092 -4.152 1.00 98.81 217 VAL A O 1
ATOM 1596 N N . ILE A 1 218 ? -1.890 -4.816 -5.637 1.00 98.88 218 ILE A N 1
ATOM 1597 C CA . ILE A 1 218 ? -2.143 -3.400 -5.941 1.00 98.88 218 ILE A CA 1
ATOM 1598 C C . ILE A 1 218 ? -2.475 -3.253 -7.426 1.00 98.88 218 ILE A C 1
ATOM 1600 O O . ILE A 1 218 ? -1.598 -3.161 -8.292 1.00 98.88 218 ILE A O 1
ATOM 1604 N N . SER A 1 219 ? -3.765 -3.240 -7.725 1.00 98.25 219 SER A N 1
ATOM 1605 C CA . SER A 1 219 ? -4.265 -3.458 -9.080 1.00 98.25 219 SER A CA 1
ATOM 1606 C C . SER A 1 219 ? -5.570 -2.716 -9.318 1.00 98.25 219 SER A C 1
ATOM 1608 O O . SER A 1 219 ? -6.244 -2.326 -8.375 1.00 98.25 219 SER A O 1
ATOM 1610 N N . GLY A 1 220 ? -5.944 -2.522 -10.582 1.00 96.62 220 GLY A N 1
ATOM 1611 C CA . GLY A 1 220 ? -7.233 -1.926 -10.942 1.00 96.62 220 GLY A CA 1
ATOM 1612 C C . GLY A 1 220 ? -7.356 -0.423 -10.684 1.00 96.62 220 GLY A C 1
ATOM 1613 O O . GLY A 1 220 ? -8.424 0.126 -10.924 1.00 96.62 220 GLY A O 1
ATOM 1614 N N . ASN A 1 221 ? -6.302 0.257 -10.232 1.00 97.00 221 ASN A N 1
ATOM 1615 C CA . ASN A 1 221 ? -6.340 1.692 -9.947 1.00 97.00 221 ASN A CA 1
ATOM 1616 C C . ASN A 1 221 ? -6.367 2.515 -11.247 1.00 97.00 221 ASN A C 1
ATOM 1618 O O . ASN A 1 221 ? -5.779 2.118 -12.257 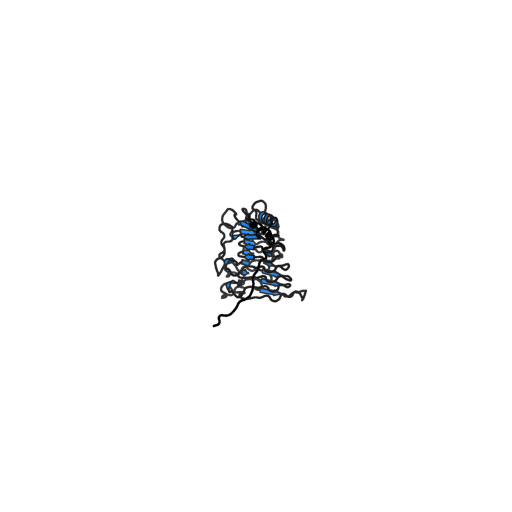1.00 97.00 221 ASN A O 1
ATOM 1622 N N . ASP A 1 222 ? -7.046 3.663 -11.248 1.00 95.25 222 ASP A N 1
ATOM 1623 C CA . ASP A 1 222 ? -7.077 4.544 -12.422 1.00 95.25 222 ASP A CA 1
ATOM 1624 C C . ASP A 1 222 ? -5.763 5.338 -12.588 1.00 95.25 222 ASP A C 1
ATOM 1626 O O . ASP A 1 222 ? -5.412 5.718 -13.705 1.00 95.25 222 ASP A O 1
ATOM 1630 N N . GLY A 1 223 ? -4.994 5.508 -11.509 1.00 95.94 223 GLY A N 1
ATOM 1631 C CA . GLY A 1 223 ? -3.601 5.958 -11.507 1.00 95.94 223 GLY A CA 1
ATOM 1632 C C . GLY A 1 223 ? -2.587 4.809 -11.577 1.00 95.94 223 GLY A C 1
ATOM 16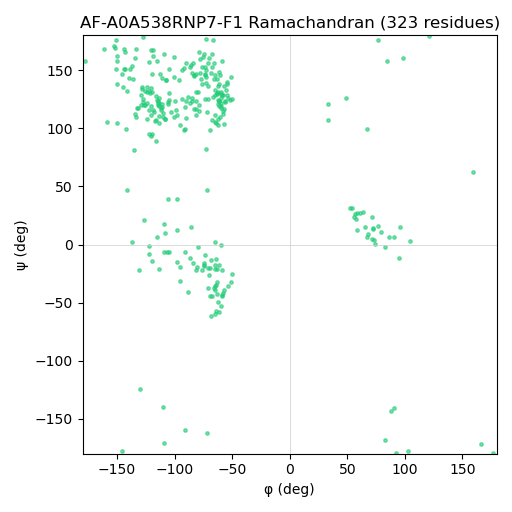33 O O . GLY A 1 223 ? -2.885 3.707 -12.049 1.00 95.94 223 GLY A O 1
ATOM 1634 N N . SER A 1 224 ? -1.348 5.081 -11.160 1.00 97.81 224 SER A N 1
ATOM 1635 C CA . SER A 1 224 ? -0.291 4.068 -11.066 1.00 97.81 224 SER A CA 1
ATOM 1636 C C . SER A 1 224 ? -0.585 3.092 -9.922 1.00 97.81 224 SER A C 1
ATOM 1638 O O . SER A 1 224 ? -1.350 3.398 -9.007 1.00 97.81 224 SER A O 1
ATOM 1640 N N . GLY A 1 225 ? 0.024 1.906 -9.932 1.00 98.56 225 GLY A N 1
ATOM 1641 C CA . GLY A 1 225 ? -0.080 1.008 -8.777 1.00 98.56 225 GLY A CA 1
ATOM 1642 C C . GLY A 1 225 ? 0.527 1.664 -7.533 1.00 98.56 225 GLY A C 1
ATOM 1643 O O . GLY A 1 225 ? -0.161 1.903 -6.540 1.00 98.56 225 GLY A O 1
ATOM 1644 N N . ILE A 1 226 ? 1.808 2.022 -7.633 1.00 98.88 226 ILE A N 1
ATOM 1645 C CA . ILE A 1 226 ? 2.558 2.740 -6.601 1.00 98.88 226 ILE A CA 1
ATOM 1646 C C . ILE A 1 226 ? 3.226 3.968 -7.221 1.00 98.88 226 ILE A C 1
ATOM 1648 O O . ILE A 1 226 ? 3.874 3.866 -8.261 1.00 98.88 226 ILE A O 1
ATOM 1652 N N . GLU A 1 227 ? 3.124 5.114 -6.559 1.00 98.50 227 GLU A N 1
ATOM 1653 C CA . GLU A 1 227 ? 3.893 6.315 -6.887 1.00 98.50 227 GLU A CA 1
ATOM 1654 C C . GLU A 1 227 ? 4.770 6.731 -5.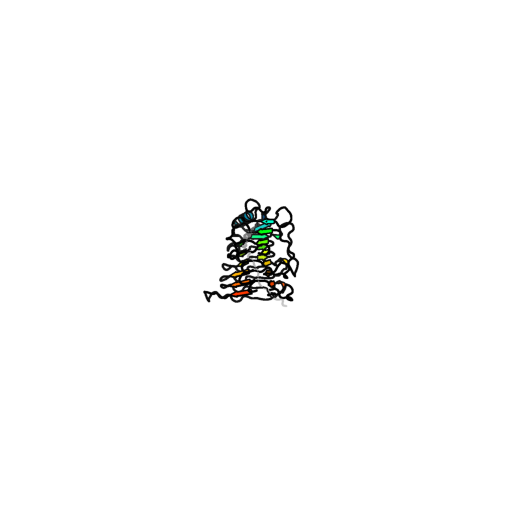698 1.00 98.50 227 GLU A C 1
ATOM 1656 O O . GLU A 1 227 ? 4.282 6.850 -4.577 1.00 98.50 227 GLU A O 1
ATOM 1661 N N . ILE A 1 228 ? 6.057 6.988 -5.944 1.00 98.31 228 ILE A N 1
ATOM 1662 C CA . ILE A 1 228 ? 6.985 7.595 -4.982 1.00 98.31 228 ILE A CA 1
ATOM 1663 C C . ILE A 1 228 ? 7.474 8.908 -5.584 1.00 98.31 228 ILE A C 1
ATOM 1665 O O . ILE A 1 228 ? 8.131 8.917 -6.630 1.00 98.31 228 ILE A O 1
ATOM 1669 N N . THR A 1 229 ? 7.146 10.022 -4.937 1.00 95.50 229 THR A N 1
ATOM 1670 C CA . THR A 1 229 ? 7.357 11.348 -5.515 1.00 95.50 229 THR A CA 1
ATOM 1671 C C . THR A 1 229 ? 7.886 12.369 -4.516 1.00 95.50 229 THR A C 1
ATOM 1673 O O . THR A 1 229 ? 7.610 12.332 -3.314 1.00 95.50 229 THR A O 1
ATOM 1676 N N . GLY A 1 230 ? 8.632 13.326 -5.055 1.00 91.38 230 GLY A N 1
ATOM 1677 C CA . GLY A 1 230 ? 9.090 14.507 -4.350 1.00 91.38 230 GLY A CA 1
ATOM 1678 C C . GLY A 1 230 ? 10.524 14.406 -3.830 1.00 91.38 230 GLY A C 1
ATOM 1679 O O . GLY A 1 230 ? 11.091 13.319 -3.667 1.00 91.38 230 GLY A O 1
ATOM 1680 N N . PRO A 1 231 ? 11.136 15.569 -3.550 1.00 89.38 231 PRO A N 1
ATOM 1681 C CA . PRO A 1 231 ? 12.482 15.621 -3.019 1.00 89.38 231 PRO A CA 1
ATOM 1682 C C . PRO A 1 231 ? 12.514 14.959 -1.645 1.00 89.38 231 PRO A C 1
ATOM 1684 O O . PRO A 1 231 ? 11.599 15.110 -0.836 1.00 89.38 231 PRO A O 1
ATOM 1687 N N . SER A 1 232 ? 13.601 14.244 -1.380 1.00 89.88 232 SER A N 1
ATOM 1688 C CA . SER A 1 232 ? 13.815 13.520 -0.129 1.00 89.88 232 SER A CA 1
ATOM 1689 C C . SER A 1 232 ? 12.880 12.337 0.119 1.00 89.88 232 SER A C 1
ATOM 1691 O O . SER A 1 232 ? 12.987 11.766 1.193 1.00 89.88 232 SER A O 1
ATOM 1693 N N . ALA A 1 233 ? 12.024 11.923 -0.825 1.00 95.88 233 ALA A N 1
ATOM 1694 C CA . ALA A 1 233 ? 11.306 10.651 -0.725 1.00 95.88 233 ALA A CA 1
ATOM 1695 C C . ALA A 1 233 ? 12.290 9.494 -0.967 1.00 95.88 233 ALA A C 1
ATOM 1697 O O . ALA A 1 233 ? 12.454 9.013 -2.096 1.00 95.88 233 ALA A O 1
ATOM 1698 N N . ASN A 1 234 ? 13.016 9.121 0.091 1.00 96.38 234 ASN A N 1
ATOM 1699 C CA . ASN A 1 234 ? 14.209 8.295 -0.004 1.00 96.38 234 ASN A CA 1
ATOM 1700 C C . ASN A 1 234 ? 14.118 7.008 0.807 1.00 96.38 234 ASN A C 1
ATOM 1702 O O . ASN A 1 234 ? 13.430 6.932 1.824 1.00 96.38 234 ASN A O 1
ATOM 1706 N N . ASN A 1 235 ? 14.915 6.017 0.402 1.00 98.00 235 ASN A N 1
ATOM 1707 C CA . ASN A 1 235 ? 15.059 4.742 1.109 1.00 98.00 235 ASN A CA 1
ATOM 1708 C C . ASN A 1 235 ? 13.724 4.014 1.319 1.00 98.00 235 ASN A C 1
ATOM 1710 O O . ASN A 1 235 ? 13.594 3.224 2.249 1.00 98.00 235 ASN A O 1
ATOM 1714 N N . ASN A 1 236 ? 12.717 4.290 0.491 1.00 98.75 236 ASN A N 1
ATOM 1715 C CA . ASN A 1 236 ? 11.490 3.514 0.499 1.00 98.75 236 ASN A CA 1
ATOM 1716 C C . ASN A 1 236 ? 11.745 2.188 -0.223 1.00 98.75 236 ASN A C 1
ATOM 1718 O O . ASN A 1 236 ? 12.476 2.138 -1.219 1.00 98.75 236 ASN A O 1
ATOM 1722 N N . VAL A 1 237 ? 11.137 1.125 0.284 1.00 98.75 237 VAL A N 1
ATOM 1723 C CA . VAL A 1 237 ? 11.278 -0.235 -0.229 1.00 98.75 237 VAL A CA 1
ATOM 1724 C C . VAL A 1 237 ? 9.928 -0.703 -0.744 1.00 98.75 237 VAL A C 1
ATOM 1726 O O . VAL A 1 237 ? 8.924 -0.641 -0.037 1.00 98.75 237 VAL A O 1
ATOM 1729 N N . VAL A 1 238 ? 9.911 -1.186 -1.980 1.00 98.88 238 VAL A N 1
ATOM 1730 C CA . VAL A 1 238 ? 8.772 -1.871 -2.585 1.00 98.88 238 VAL A CA 1
ATOM 1731 C C . VAL A 1 238 ? 9.221 -3.292 -2.882 1.00 98.88 238 VAL A C 1
ATOM 1733 O O . VAL A 1 238 ? 10.010 -3.492 -3.805 1.00 98.88 238 VAL A O 1
ATOM 1736 N N . ALA A 1 239 ? 8.753 -4.267 -2.108 1.00 98.56 239 ALA A N 1
ATOM 1737 C CA . ALA A 1 239 ? 9.218 -5.651 -2.191 1.00 98.56 239 ALA A CA 1
ATOM 1738 C C . ALA A 1 239 ? 8.061 -6.656 -2.129 1.00 98.56 239 ALA A C 1
ATOM 1740 O O . ALA A 1 239 ? 7.088 -6.449 -1.410 1.00 98.56 239 ALA A O 1
ATOM 1741 N N . GLY A 1 240 ? 8.161 -7.739 -2.899 1.00 98.00 240 GLY A N 1
ATOM 1742 C CA . GLY A 1 240 ? 7.255 -8.888 -2.817 1.00 98.00 240 GLY A CA 1
ATOM 1743 C C . GLY A 1 240 ? 5.793 -8.623 -3.201 1.00 98.00 240 GLY A C 1
ATOM 1744 O O . GLY A 1 240 ? 4.936 -9.451 -2.892 1.00 98.00 240 GLY A O 1
ATOM 1745 N N . ASN A 1 241 ? 5.476 -7.501 -3.859 1.00 98.75 241 ASN A N 1
ATOM 1746 C CA . ASN A 1 241 ? 4.103 -7.117 -4.219 1.00 98.75 241 ASN A CA 1
ATOM 1747 C C . ASN A 1 241 ? 3.673 -7.649 -5.588 1.00 98.75 241 ASN A C 1
ATOM 1749 O O . ASN A 1 241 ? 4.504 -7.856 -6.475 1.00 98.75 241 ASN A O 1
ATOM 1753 N N . TYR A 1 242 ? 2.360 -7.790 -5.788 1.00 98.62 242 TYR A N 1
ATOM 1754 C CA . TYR A 1 242 ? 1.741 -8.013 -7.099 1.00 98.62 242 TYR A CA 1
ATOM 1755 C C . TYR A 1 242 ? 1.077 -6.725 -7.571 1.00 98.62 242 TYR A C 1
ATOM 1757 O O . TYR A 1 242 ? 0.262 -6.146 -6.857 1.00 98.62 242 TYR A O 1
ATOM 1765 N N . ILE A 1 243 ? 1.450 -6.253 -8.760 1.00 98.81 243 ILE A N 1
ATOM 1766 C CA . ILE A 1 243 ? 1.085 -4.925 -9.251 1.00 98.81 243 ILE A CA 1
ATOM 1767 C C . ILE A 1 243 ? 0.589 -5.021 -10.693 1.00 98.81 243 ILE A C 1
ATOM 1769 O O . ILE A 1 243 ? 1.381 -5.239 -11.615 1.00 98.81 243 ILE A O 1
ATOM 1773 N N . GLY A 1 244 ? -0.719 -4.814 -10.874 1.00 98.25 244 GLY A N 1
ATOM 1774 C CA . GLY A 1 244 ? -1.421 -4.861 -12.165 1.00 98.25 244 GLY A CA 1
ATOM 1775 C C . GLY A 1 244 ? -1.981 -6.240 -12.551 1.00 98.25 244 GLY A C 1
ATOM 1776 O O . GLY A 1 244 ? -2.518 -6.413 -13.648 1.00 98.25 244 GLY A O 1
ATOM 1777 N N . THR A 1 245 ? -1.906 -7.214 -11.641 1.00 97.75 245 THR A N 1
ATOM 1778 C CA . THR A 1 245 ? -2.470 -8.566 -11.782 1.00 97.75 245 THR A CA 1
ATOM 1779 C C . THR A 1 245 ? -3.489 -8.876 -10.684 1.00 97.75 245 THR A C 1
ATOM 1781 O O . THR A 1 245 ? -3.629 -8.128 -9.715 1.00 97.75 245 THR A O 1
ATOM 1784 N N . ASP A 1 246 ? -4.250 -9.954 -10.838 1.00 97.12 246 ASP A N 1
ATOM 1785 C CA . ASP A 1 246 ? -5.063 -10.490 -9.749 1.00 97.12 246 ASP A CA 1
ATOM 1786 C C . ASP A 1 246 ? -4.194 -11.176 -8.674 1.00 97.12 246 ASP A C 1
ATOM 1788 O O . ASP A 1 246 ? -2.979 -11.324 -8.812 1.00 97.12 246 ASP A O 1
ATOM 1792 N N . ALA A 1 247 ? -4.830 -11.641 -7.598 1.00 97.69 247 ALA A N 1
ATOM 1793 C CA . ALA A 1 247 ? -4.152 -12.354 -6.515 1.00 97.69 247 ALA A CA 1
ATOM 1794 C C . ALA A 1 247 ? -3.430 -13.633 -6.981 1.00 97.69 247 ALA A C 1
ATOM 1796 O O . ALA A 1 247 ? -2.499 -14.082 -6.324 1.00 97.69 247 ALA A O 1
ATOM 1797 N N . SER A 1 248 ? -3.812 -14.228 -8.115 1.00 97.25 248 SER A N 1
ATOM 1798 C CA . SER A 1 248 ? -3.126 -15.408 -8.652 1.00 97.25 248 SER A CA 1
ATOM 1799 C C . SER A 1 248 ? -1.838 -15.066 -9.410 1.00 97.25 248 SER A C 1
ATOM 1801 O O . SER A 1 248 ? -0.985 -15.935 -9.586 1.00 97.25 248 SER A O 1
ATOM 1803 N N . GLY A 1 249 ? -1.676 -13.810 -9.839 1.00 97.06 249 GLY A N 1
ATOM 1804 C CA . GLY A 1 249 ? -0.525 -13.352 -10.614 1.00 97.06 249 GLY A CA 1
ATOM 1805 C C . GLY A 1 249 ? -0.512 -13.844 -12.066 1.00 97.06 249 GLY A C 1
ATOM 1806 O O . GLY A 1 249 ? 0.525 -13.761 -12.726 1.00 97.06 249 GLY A O 1
ATOM 1807 N N . ILE A 1 250 ? -1.633 -14.381 -12.563 1.00 96.31 250 ILE A N 1
ATOM 1808 C CA . ILE A 1 250 ? -1.759 -14.898 -13.939 1.00 96.31 250 ILE A CA 1
ATOM 1809 C C . ILE A 1 250 ? -2.830 -14.177 -14.768 1.00 96.31 250 ILE A C 1
ATOM 1811 O O . ILE A 1 250 ? -2.822 -14.296 -15.992 1.00 96.31 250 ILE A O 1
ATOM 1815 N N . HIS A 1 251 ? -3.719 -13.397 -14.143 1.00 96.31 251 HIS A N 1
ATOM 1816 C CA . HIS A 1 251 ? -4.668 -12.549 -14.865 1.00 96.31 251 HIS A CA 1
ATOM 1817 C C . HIS A 1 251 ? -4.369 -11.075 -14.642 1.00 96.31 251 HIS A C 1
ATOM 1819 O O . HIS A 1 251 ? -3.941 -10.651 -13.573 1.00 96.31 251 HIS A O 1
ATOM 1825 N N . LEU A 1 252 ? -4.635 -10.286 -15.673 1.00 95.25 252 LEU A N 1
ATOM 1826 C CA . LEU A 1 252 ? -4.434 -8.846 -15.684 1.00 95.25 252 LEU A CA 1
ATOM 1827 C C . LEU A 1 252 ? -5.590 -8.103 -15.000 1.00 95.25 252 LEU A C 1
ATOM 1829 O O . LEU A 1 252 ? -6.760 -8.315 -15.311 1.00 95.25 252 LEU A O 1
ATOM 1833 N N . VAL A 1 253 ? -5.242 -7.186 -14.102 1.00 96.75 253 VAL A N 1
ATOM 1834 C CA . VAL A 1 253 ? -6.157 -6.256 -13.429 1.00 96.75 253 VAL A CA 1
ATOM 1835 C C . VAL A 1 253 ? -5.490 -4.885 -13.470 1.00 96.75 253 VAL A C 1
ATOM 1837 O O . VAL A 1 253 ? -4.792 -4.456 -12.553 1.00 96.75 253 VAL A O 1
ATOM 1840 N N . ARG A 1 254 ? -5.634 -4.226 -14.621 1.00 96.81 254 ARG A N 1
ATOM 1841 C CA . ARG A 1 254 ? -4.733 -3.143 -15.020 1.00 96.81 254 ARG A CA 1
ATOM 1842 C C . ARG A 1 254 ? -4.817 -1.927 -14.103 1.00 96.81 254 ARG A C 1
ATOM 1844 O O . ARG A 1 254 ? -5.898 -1.361 -13.947 1.00 96.81 254 ARG A O 1
ATOM 1851 N N . ASN A 1 255 ? -3.666 -1.463 -13.616 1.00 97.44 255 ASN A N 1
ATOM 1852 C CA . ASN A 1 255 ? -3.522 -0.056 -13.242 1.00 97.44 255 ASN A CA 1
ATOM 1853 C C . ASN A 1 255 ? -3.453 0.787 -14.530 1.00 97.44 255 ASN A C 1
ATOM 1855 O O . ASN A 1 255 ? -2.844 0.359 -15.522 1.00 97.44 255 ASN A O 1
ATOM 1859 N N . LYS A 1 256 ? -4.121 1.943 -14.562 1.00 95.50 256 LYS A N 1
ATOM 1860 C CA . LYS A 1 256 ? -4.327 2.739 -15.792 1.00 95.50 256 LYS A CA 1
ATOM 1861 C C . LYS A 1 256 ? -3.484 4.007 -15.880 1.00 95.50 256 LYS A C 1
ATOM 1863 O O . LYS A 1 256 ? -3.476 4.641 -16.933 1.00 95.50 256 LYS A O 1
ATOM 1868 N N . GLY A 1 257 ? -2.760 4.346 -14.818 1.00 91.31 257 GLY A N 1
ATOM 1869 C CA . GLY A 1 257 ? -1.840 5.477 -14.792 1.00 91.31 257 GLY A CA 1
ATOM 1870 C C . GLY A 1 257 ? -0.572 5.250 -15.611 1.00 91.31 257 GLY A C 1
ATOM 1871 O O . GLY A 1 257 ? -0.498 4.376 -16.475 1.00 91.31 257 GLY A O 1
ATOM 1872 N N . ALA A 1 258 ? 0.445 6.066 -15.337 1.00 91.69 258 ALA A N 1
ATOM 1873 C CA . ALA A 1 258 ? 1.690 6.087 -16.105 1.00 91.69 258 ALA A CA 1
ATOM 1874 C C . ALA A 1 258 ? 2.490 4.777 -15.996 1.00 91.69 258 ALA A C 1
ATOM 1876 O O . ALA A 1 258 ? 3.077 4.328 -16.982 1.00 91.69 258 ALA A O 1
ATOM 1877 N N . ALA A 1 259 ? 2.475 4.131 -14.825 1.00 97.31 259 ALA A N 1
ATOM 1878 C CA . ALA A 1 259 ? 3.204 2.889 -14.614 1.00 97.31 259 ALA A CA 1
ATOM 1879 C C . ALA A 1 259 ? 2.568 1.980 -13.551 1.00 97.31 259 ALA A C 1
ATOM 1881 O O . ALA A 1 259 ? 1.704 2.395 -12.783 1.00 97.31 259 ALA A O 1
ATOM 1882 N N . GLY A 1 260 ? 3.036 0.735 -13.457 1.00 98.25 260 GLY A N 1
ATOM 1883 C CA . GLY A 1 260 ? 2.827 -0.077 -12.258 1.00 98.25 260 GLY A CA 1
ATOM 1884 C C . GLY A 1 260 ? 3.495 0.567 -11.044 1.00 98.25 260 GLY A C 1
ATOM 1885 O O . GLY A 1 260 ? 2.848 0.771 -10.020 1.00 98.25 260 GLY A O 1
ATOM 1886 N N . ILE A 1 261 ? 4.764 0.953 -11.191 1.00 98.75 261 ILE A N 1
ATOM 1887 C CA . ILE A 1 261 ? 5.528 1.704 -10.191 1.00 98.75 261 ILE A CA 1
ATOM 1888 C C . ILE A 1 261 ? 6.147 2.944 -10.844 1.00 98.75 261 ILE A C 1
ATOM 1890 O O . ILE A 1 261 ? 6.927 2.821 -11.787 1.00 98.75 261 ILE A O 1
ATOM 1894 N N . LEU A 1 262 ? 5.836 4.129 -10.320 1.00 98.12 262 LEU A N 1
ATOM 1895 C CA . LEU A 1 262 ? 6.361 5.413 -10.785 1.00 98.12 262 LEU A CA 1
ATOM 1896 C C . LEU A 1 262 ? 7.259 6.057 -9.722 1.00 98.12 262 LEU A C 1
ATOM 1898 O O . LEU A 1 262 ? 6.829 6.256 -8.588 1.00 98.12 262 LEU A O 1
ATOM 1902 N N . LEU A 1 263 ? 8.489 6.420 -10.093 1.00 97.62 263 LEU A N 1
ATOM 1903 C CA . LEU A 1 263 ? 9.392 7.237 -9.277 1.00 97.62 263 LEU A CA 1
ATOM 1904 C C . LEU A 1 263 ? 9.637 8.566 -9.987 1.00 97.62 263 LEU A C 1
ATOM 1906 O O . LEU A 1 263 ? 10.099 8.572 -11.131 1.00 97.62 263 LEU A O 1
ATOM 1910 N N . GLN A 1 264 ? 9.370 9.688 -9.319 1.00 94.56 264 GLN A N 1
ATOM 1911 C CA . GLN A 1 264 ? 9.526 11.002 -9.943 1.00 94.56 264 GLN A CA 1
ATOM 1912 C C . GLN A 1 264 ? 9.869 12.135 -8.968 1.00 94.56 264 GLN A C 1
ATOM 1914 O O . GLN A 1 264 ? 9.967 11.945 -7.757 1.00 94.56 264 GLN A O 1
ATOM 1919 N N . ASP A 1 265 ? 10.101 13.321 -9.535 1.00 92.00 265 ASP A N 1
ATOM 1920 C CA . ASP A 1 265 ? 10.275 14.596 -8.828 1.00 92.00 265 ASP A CA 1
ATOM 1921 C C . ASP A 1 265 ? 11.321 14.601 -7.697 1.00 92.00 265 ASP A C 1
ATOM 1923 O O . ASP A 1 265 ? 11.218 15.365 -6.736 1.00 92.00 265 ASP A O 1
ATOM 1927 N N . GLY A 1 266 ? 12.374 13.791 -7.835 1.00 92.12 266 GLY A N 1
ATOM 1928 C CA . GLY A 1 266 ? 13.499 13.749 -6.899 1.00 92.12 266 GLY A CA 1
ATOM 1929 C C . GLY A 1 266 ? 13.514 12.549 -5.960 1.00 92.12 266 GLY A C 1
ATOM 1930 O O . GLY A 1 266 ? 14.445 12.446 -5.157 1.00 92.12 266 GLY A O 1
ATOM 1931 N N . ALA A 1 267 ? 12.565 11.618 -6.093 1.00 95.19 267 ALA A N 1
ATOM 1932 C CA . ALA A 1 267 ? 12.563 10.363 -5.346 1.00 95.19 267 ALA A CA 1
ATOM 1933 C C . ALA A 1 267 ? 13.864 9.578 -5.595 1.00 95.19 267 ALA A C 1
ATOM 1935 O O . ALA A 1 267 ? 14.171 9.178 -6.724 1.00 95.19 267 ALA A O 1
ATOM 1936 N N . SER A 1 268 ? 14.668 9.377 -4.551 1.00 94.88 268 SER A N 1
ATOM 1937 C CA . SER A 1 268 ? 16.034 8.869 -4.710 1.00 94.88 268 SER A CA 1
ATOM 1938 C C . SER A 1 268 ? 16.407 7.808 -3.685 1.00 94.88 268 SER A C 1
ATOM 1940 O O . SER A 1 268 ? 15.934 7.817 -2.560 1.00 94.88 268 SER A O 1
ATOM 1942 N N . ASN A 1 269 ? 17.343 6.921 -4.024 1.00 96.75 269 ASN A N 1
ATOM 1943 C CA . ASN A 1 269 ? 17.778 5.833 -3.130 1.00 96.75 269 ASN A CA 1
ATOM 1944 C C . ASN A 1 269 ? 16.637 4.885 -2.709 1.00 96.75 269 ASN A C 1
ATOM 1946 O O . ASN A 1 269 ? 16.688 4.299 -1.634 1.00 96.75 269 ASN A O 1
ATOM 1950 N N . ASN A 1 270 ? 15.593 4.747 -3.525 1.00 98.38 270 ASN A N 1
ATOM 1951 C CA . ASN A 1 270 ? 14.519 3.788 -3.276 1.00 98.38 270 ASN A CA 1
ATOM 1952 C C . ASN A 1 270 ? 14.877 2.421 -3.866 1.00 98.38 270 ASN A C 1
ATOM 1954 O O . ASN A 1 270 ? 15.632 2.333 -4.840 1.00 98.38 270 ASN A O 1
ATOM 1958 N N . ILE A 1 271 ? 14.324 1.362 -3.284 1.00 98.38 271 ILE A N 1
ATOM 1959 C CA . ILE A 1 271 ? 14.565 -0.024 -3.685 1.00 98.38 271 ILE A CA 1
ATOM 1960 C C . ILE A 1 271 ? 13.263 -0.609 -4.217 1.00 98.38 271 ILE A C 1
ATOM 1962 O O . ILE A 1 271 ? 12.262 -0.651 -3.506 1.00 98.38 271 ILE A O 1
ATOM 1966 N N . ILE A 1 272 ? 13.288 -1.073 -5.464 1.00 98.62 272 ILE A N 1
ATOM 1967 C CA . ILE A 1 272 ? 12.185 -1.782 -6.106 1.00 98.62 272 ILE A CA 1
ATOM 1968 C C . ILE A 1 272 ? 12.626 -3.221 -6.359 1.00 98.62 272 ILE A C 1
ATOM 1970 O O . ILE A 1 272 ? 13.407 -3.502 -7.275 1.00 98.62 272 ILE A O 1
ATOM 1974 N N . GLY A 1 273 ? 12.108 -4.120 -5.536 1.00 97.75 273 GLY A N 1
ATOM 1975 C CA . GLY A 1 273 ? 12.470 -5.525 -5.483 1.00 97.75 273 GLY A CA 1
ATOM 1976 C C . GLY A 1 273 ? 13.614 -5.773 -4.502 1.00 97.75 273 GLY A C 1
ATOM 1977 O O . GLY A 1 273 ? 13.678 -5.157 -3.441 1.00 97.75 273 GLY A O 1
ATOM 1978 N N . GLY A 1 274 ? 14.540 -6.659 -4.856 1.00 92.25 274 GLY A N 1
ATOM 1979 C CA . GLY A 1 274 ? 15.695 -6.987 -4.025 1.00 92.25 274 GLY A CA 1
ATOM 1980 C C . GLY A 1 274 ? 16.558 -8.087 -4.633 1.00 92.25 274 GLY A C 1
ATOM 1981 O O . GLY A 1 274 ? 16.299 -8.571 -5.735 1.00 92.25 274 GLY A O 1
ATOM 1982 N N . SER A 1 275 ? 17.628 -8.457 -3.929 1.00 87.62 275 SER A N 1
ATOM 1983 C CA . SER A 1 275 ? 18.506 -9.563 -4.336 1.00 87.62 275 SER A CA 1
ATOM 1984 C C . SER A 1 275 ? 17.966 -10.940 -3.949 1.00 87.62 275 SER A C 1
ATOM 1986 O O . SER A 1 275 ? 18.380 -11.932 -4.546 1.00 87.62 275 SER A O 1
ATOM 1988 N N . ASP A 1 276 ? 17.082 -11.009 -2.952 1.00 88.69 276 ASP A N 1
ATOM 1989 C CA . ASP A 1 276 ? 16.344 -12.227 -2.629 1.00 88.69 276 ASP A CA 1
ATOM 1990 C C . ASP A 1 276 ? 15.173 -12.374 -3.621 1.00 88.69 276 ASP A C 1
ATOM 1992 O O . ASP A 1 276 ? 14.437 -11.403 -3.830 1.00 88.69 276 ASP A O 1
ATOM 1996 N N . PRO A 1 277 ? 14.974 -13.547 -4.254 1.00 85.56 277 PRO A N 1
ATOM 1997 C CA . PRO A 1 277 ? 13.803 -13.803 -5.087 1.00 85.56 277 PRO A CA 1
ATOM 1998 C C . PRO A 1 277 ? 12.464 -13.479 -4.410 1.00 85.56 277 PRO A C 1
ATOM 2000 O O . PRO A 1 277 ? 11.534 -13.062 -5.096 1.00 85.56 277 PRO A O 1
ATOM 2003 N N . ALA A 1 278 ? 12.357 -13.639 -3.087 1.00 87.44 278 ALA A N 1
ATOM 2004 C CA . ALA A 1 278 ? 11.136 -13.332 -2.346 1.00 87.44 278 ALA A CA 1
ATOM 2005 C C . ALA A 1 278 ? 10.846 -11.821 -2.258 1.00 87.44 278 ALA A C 1
ATOM 2007 O O . ALA A 1 278 ? 9.680 -11.432 -2.203 1.00 87.44 278 ALA A O 1
ATOM 2008 N N . SER A 1 279 ? 11.878 -10.972 -2.342 1.00 93.88 279 SER A N 1
ATOM 2009 C CA . SER A 1 279 ? 11.733 -9.512 -2.423 1.00 93.88 279 SER A CA 1
ATOM 2010 C C . SER A 1 279 ? 11.247 -9.042 -3.796 1.00 93.88 279 SER A C 1
ATOM 2012 O O . SER A 1 279 ? 10.836 -7.892 -3.942 1.00 93.88 279 SER A O 1
ATOM 2014 N N . GLY A 1 280 ? 11.318 -9.883 -4.831 1.00 97.19 280 GLY A N 1
ATOM 2015 C CA . GLY A 1 280 ? 10.938 -9.529 -6.195 1.00 97.19 280 GLY A CA 1
ATOM 2016 C C . GLY A 1 280 ? 9.454 -9.184 -6.325 1.00 97.19 280 GLY A C 1
ATOM 2017 O O . GLY A 1 280 ? 8.590 -9.952 -5.908 1.00 97.19 280 GLY A O 1
ATOM 2018 N N . ASN A 1 281 ? 9.135 -8.043 -6.940 1.00 98.50 281 ASN A N 1
ATOM 2019 C CA . ASN A 1 281 ? 7.746 -7.717 -7.264 1.00 98.50 281 ASN A CA 1
ATOM 2020 C C . ASN A 1 281 ? 7.329 -8.383 -8.582 1.00 98.50 281 ASN A C 1
ATOM 2022 O O . ASN A 1 281 ? 8.120 -8.448 -9.527 1.00 98.50 281 ASN A O 1
ATOM 2026 N N . LEU A 1 282 ? 6.064 -8.793 -8.671 1.00 97.81 282 LEU A N 1
ATOM 2027 C CA . LEU A 1 282 ? 5.400 -9.114 -9.932 1.00 97.81 282 LEU A CA 1
ATOM 2028 C C . LEU A 1 282 ? 4.728 -7.851 -10.475 1.00 97.81 282 LEU A C 1
ATOM 2030 O O . LEU A 1 282 ? 3.725 -7.393 -9.932 1.00 97.81 282 LEU A O 1
ATOM 2034 N N . ILE A 1 283 ? 5.268 -7.291 -11.554 1.00 98.50 283 ILE A N 1
ATOM 2035 C CA . ILE A 1 283 ? 4.826 -6.026 -12.145 1.00 98.50 283 ILE A CA 1
ATOM 2036 C C . ILE A 1 283 ? 4.383 -6.293 -13.581 1.00 98.50 283 ILE A C 1
ATOM 2038 O O . ILE A 1 283 ? 5.176 -6.304 -14.523 1.00 98.50 283 ILE A O 1
ATOM 2042 N N . SER A 1 284 ? 3.094 -6.538 -13.761 1.00 97.31 284 SER A N 1
ATOM 2043 C CA . SER A 1 284 ? 2.544 -7.064 -15.010 1.00 97.31 284 SER A CA 1
ATOM 2044 C C . SER A 1 284 ? 1.113 -6.573 -15.215 1.00 97.31 284 SER A C 1
ATOM 2046 O O . SER A 1 284 ? 0.473 -6.137 -14.267 1.00 97.31 284 SER A O 1
ATOM 2048 N N . GLY A 1 285 ? 0.625 -6.562 -16.457 1.00 94.00 285 GLY A N 1
ATOM 2049 C CA . GLY A 1 285 ? -0.744 -6.142 -16.765 1.00 94.00 285 GLY A CA 1
ATOM 2050 C C . GLY A 1 285 ? -1.030 -4.651 -16.551 1.00 94.00 285 GLY A C 1
ATOM 2051 O O . GLY A 1 285 ? -2.184 -4.243 -16.607 1.00 94.00 285 GLY A O 1
ATOM 2052 N N . ASN A 1 286 ? -0.025 -3.808 -16.298 1.00 96.88 286 ASN A N 1
ATOM 2053 C CA . ASN A 1 286 ? -0.218 -2.357 -16.202 1.00 96.88 286 ASN A CA 1
ATOM 2054 C C . ASN A 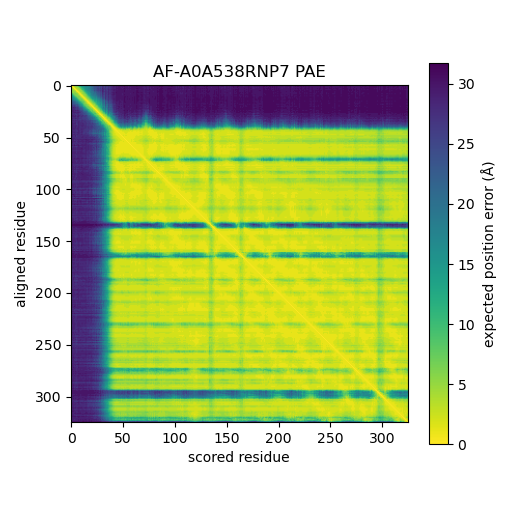1 286 ? -0.451 -1.764 -17.603 1.00 96.88 286 ASN A C 1
ATOM 2056 O O . ASN A 1 286 ? 0.110 -2.246 -18.581 1.00 96.88 286 ASN A O 1
ATOM 2060 N N . SER A 1 287 ? -1.284 -0.723 -17.717 1.00 95.75 287 SER A N 1
ATOM 2061 C CA . SER A 1 287 ? -1.712 -0.198 -19.032 1.00 95.75 287 SER A CA 1
ATOM 2062 C C . SER A 1 287 ? -0.595 0.491 -19.822 1.00 95.75 287 SER A C 1
ATOM 2064 O O . SER A 1 287 ? -0.719 0.660 -21.031 1.00 95.75 287 SER A O 1
ATOM 2066 N N . ASN A 1 288 ? 0.465 0.906 -19.131 1.00 94.94 288 ASN A N 1
ATOM 2067 C CA . ASN A 1 288 ? 1.618 1.601 -19.689 1.00 94.94 288 ASN A CA 1
ATOM 2068 C C . ASN A 1 288 ? 2.909 0.906 -19.213 1.00 94.94 288 ASN A C 1
ATOM 2070 O O . ASN A 1 288 ? 3.082 -0.294 -19.419 1.00 94.94 288 ASN A O 1
ATOM 2074 N N . ASN A 1 289 ? 3.828 1.631 -18.575 1.00 97.00 289 ASN A N 1
ATOM 2075 C CA . ASN A 1 289 ? 5.114 1.082 -18.158 1.00 97.00 289 ASN A CA 1
ATOM 2076 C C . ASN A 1 289 ? 4.963 0.130 -16.957 1.00 97.00 289 ASN A C 1
ATOM 2078 O O . ASN A 1 289 ? 4.095 0.301 -16.103 1.00 97.00 289 ASN A O 1
ATOM 2082 N N . GLY A 1 290 ? 5.843 -0.867 -16.839 1.00 97.38 290 GLY A N 1
ATOM 2083 C CA . GLY A 1 290 ? 5.949 -1.648 -15.602 1.00 97.38 290 GLY A CA 1
ATOM 2084 C C . GLY A 1 290 ? 6.520 -0.784 -14.477 1.00 97.38 290 GLY A C 1
ATOM 2085 O O . GLY A 1 290 ? 5.845 -0.505 -13.488 1.00 97.38 290 GLY A O 1
ATOM 2086 N N . ILE A 1 291 ? 7.748 -0.305 -14.682 1.00 98.12 291 ILE A N 1
ATOM 2087 C CA . ILE A 1 291 ? 8.433 0.649 -13.806 1.00 98.12 291 ILE A CA 1
ATOM 2088 C C . ILE A 1 291 ? 8.838 1.858 -14.646 1.00 98.12 291 ILE A C 1
ATOM 2090 O O . ILE A 1 291 ? 9.446 1.694 -15.704 1.00 98.12 291 ILE A O 1
ATOM 2094 N N . GLU A 1 292 ? 8.544 3.060 -14.164 1.00 97.25 292 GLU A N 1
ATOM 2095 C CA . GLU A 1 292 ? 8.952 4.316 -14.789 1.00 97.25 292 GLU A CA 1
ATOM 2096 C C . GLU A 1 292 ? 9.712 5.190 -13.786 1.00 97.25 292 GLU A C 1
ATOM 2098 O O . GLU A 1 292 ? 9.285 5.373 -12.647 1.00 97.25 292 GLU A O 1
ATOM 2103 N N . ILE A 1 293 ? 10.866 5.717 -14.205 1.00 95.56 293 ILE A N 1
ATOM 2104 C CA . ILE A 1 293 ? 11.720 6.594 -13.396 1.00 95.56 293 ILE A CA 1
ATOM 2105 C C . ILE A 1 293 ? 11.914 7.893 -14.175 1.00 95.56 293 ILE A C 1
ATOM 2107 O O . ILE A 1 293 ? 12.629 7.923 -15.178 1.00 95.56 293 ILE A O 1
ATOM 2111 N N . LEU A 1 294 ? 11.280 8.969 -13.714 1.00 90.88 294 LEU A N 1
ATOM 2112 C CA . LEU A 1 294 ? 11.313 10.281 -14.357 1.00 90.88 294 LEU A CA 1
ATOM 2113 C C . LEU A 1 294 ? 12.215 11.239 -13.586 1.00 90.88 294 LEU A C 1
ATOM 2115 O O . LEU A 1 294 ? 12.071 11.401 -12.378 1.00 90.88 294 LEU A O 1
ATOM 2119 N N . GLY A 1 295 ? 13.129 11.919 -14.281 1.00 77.38 295 GLY A N 1
ATOM 2120 C CA . GLY A 1 295 ? 13.8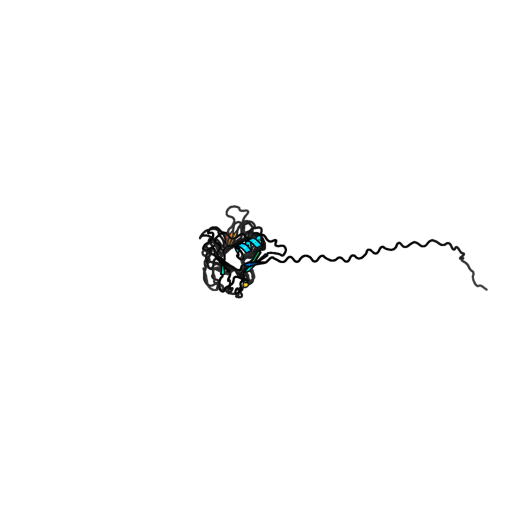93 13.027 -13.699 1.00 77.38 295 GLY A CA 1
ATOM 2121 C C . GLY A 1 295 ? 13.011 14.246 -13.394 1.00 77.38 295 GLY A C 1
ATOM 2122 O O . GLY A 1 295 ? 11.906 14.366 -13.923 1.00 77.38 295 GLY A O 1
ATOM 2123 N N . ALA A 1 296 ? 13.502 15.185 -12.576 1.00 69.56 296 ALA A N 1
ATOM 2124 C CA . ALA A 1 296 ? 12.768 16.424 -12.319 1.00 69.56 296 ALA A CA 1
ATOM 2125 C C . ALA A 1 296 ? 12.578 17.235 -13.602 1.00 69.56 296 ALA A C 1
ATOM 2127 O O . ALA A 1 296 ? 13.538 17.618 -14.272 1.00 69.56 296 ALA A O 1
ATOM 2128 N N . ARG A 1 297 ? 11.316 17.550 -13.901 1.00 65.38 297 ARG A N 1
ATOM 2129 C CA . ARG A 1 297 ? 10.936 18.308 -15.101 1.00 65.38 297 ARG A CA 1
ATOM 2130 C C . ARG A 1 297 ? 11.265 19.801 -14.997 1.00 65.38 297 ARG A C 1
ATOM 2132 O O . ARG A 1 297 ? 11.308 20.476 -16.020 1.00 65.38 297 ARG A O 1
ATOM 2139 N N . THR A 1 298 ? 11.477 20.326 -13.787 1.00 67.00 298 THR A N 1
ATOM 2140 C CA . THR A 1 298 ? 11.540 21.780 -13.531 1.00 67.00 298 THR A CA 1
ATOM 2141 C C . THR A 1 298 ? 12.740 22.249 -12.706 1.00 67.00 298 THR A C 1
ATOM 2143 O O . THR A 1 298 ? 13.110 23.415 -12.816 1.00 67.00 298 THR A O 1
ATOM 2146 N N . ASN A 1 299 ? 13.385 21.381 -11.915 1.00 69.38 299 ASN A N 1
ATOM 2147 C CA . ASN A 1 299 ? 14.564 21.737 -11.120 1.00 69.38 299 ASN A CA 1
ATOM 2148 C C . ASN A 1 299 ? 15.667 20.669 -11.246 1.00 69.38 299 ASN A C 1
ATOM 2150 O O . ASN A 1 299 ? 15.502 19.577 -10.700 1.00 69.38 299 ASN A O 1
ATOM 2154 N N . PRO A 1 300 ? 16.814 20.969 -11.885 1.00 68.06 300 PRO A N 1
ATOM 2155 C CA . PRO A 1 300 ? 17.908 20.009 -12.041 1.00 68.06 300 PRO A CA 1
ATOM 2156 C C . PRO A 1 300 ? 18.559 19.576 -10.713 1.00 68.06 300 PRO A C 1
ATOM 2158 O O . PRO A 1 300 ? 19.290 18.590 -10.677 1.00 68.06 300 PRO A O 1
ATOM 2161 N N . ALA A 1 301 ? 18.282 20.262 -9.597 1.00 72.31 301 ALA A N 1
ATOM 2162 C CA . ALA A 1 301 ? 18.690 19.807 -8.266 1.00 72.31 301 ALA A CA 1
ATOM 2163 C C . ALA A 1 301 ? 17.843 18.631 -7.731 1.00 72.31 301 ALA A C 1
ATOM 2165 O O . ALA A 1 301 ? 18.285 17.935 -6.822 1.00 72.31 301 ALA A O 1
ATOM 2166 N N . ASN A 1 302 ? 16.662 18.376 -8.306 1.00 77.06 302 ASN A N 1
ATOM 2167 C CA . ASN A 1 302 ? 15.708 17.359 -7.846 1.00 77.06 302 ASN A CA 1
ATOM 2168 C C . ASN A 1 302 ? 15.693 16.129 -8.769 1.00 77.06 302 ASN A C 1
ATOM 2170 O O . ASN A 1 302 ? 14.644 15.586 -9.097 1.00 77.06 302 ASN A O 1
ATOM 2174 N N . HIS A 1 303 ? 16.846 15.689 -9.264 1.00 85.44 303 HIS A N 1
ATOM 2175 C CA . HIS A 1 303 ? 16.890 14.493 -10.102 1.00 85.44 303 HIS A CA 1
ATOM 2176 C C . HIS A 1 303 ? 16.526 13.237 -9.299 1.00 85.44 303 HIS A C 1
ATOM 2178 O O . HIS A 1 303 ? 17.151 12.935 -8.288 1.00 85.44 303 HIS A O 1
ATOM 2184 N N . THR A 1 304 ? 15.561 12.475 -9.804 1.00 92.31 304 THR A N 1
ATOM 2185 C CA . THR A 1 304 ? 15.238 11.115 -9.362 1.00 92.31 304 THR A CA 1
ATOM 2186 C C . THR A 1 304 ? 16.423 10.206 -9.681 1.00 92.31 304 THR A C 1
ATOM 2188 O O . THR A 1 304 ? 16.696 9.917 -10.848 1.00 92.31 304 THR A O 1
ATOM 2191 N N . MET A 1 305 ? 17.195 9.817 -8.666 1.00 92.12 305 MET A N 1
ATOM 2192 C CA . MET A 1 305 ? 18.492 9.167 -8.871 1.00 92.12 305 MET A CA 1
ATOM 2193 C C . MET A 1 305 ? 18.778 8.069 -7.849 1.00 92.12 305 MET A C 1
ATOM 2195 O O . MET A 1 305 ? 18.163 7.994 -6.791 1.00 92.12 305 MET A O 1
ATOM 2199 N N . LYS A 1 306 ? 19.782 7.234 -8.144 1.00 94.19 306 LYS A N 1
ATOM 2200 C CA . LYS A 1 306 ? 20.287 6.193 -7.227 1.00 94.19 306 LYS A CA 1
ATOM 2201 C C . LYS A 1 306 ? 19.221 5.189 -6.771 1.00 94.19 306 LYS A C 1
ATOM 2203 O O . LYS A 1 306 ? 19.389 4.549 -5.742 1.00 94.19 306 LYS A O 1
ATOM 2208 N N . ASN A 1 307 ? 18.134 5.052 -7.523 1.00 96.56 307 ASN A N 1
ATOM 2209 C CA . ASN A 1 307 ? 17.130 4.034 -7.259 1.00 96.56 307 ASN A CA 1
ATOM 2210 C C . ASN A 1 307 ? 17.654 2.677 -7.733 1.00 96.56 307 ASN A C 1
ATOM 2212 O O . ASN A 1 307 ? 18.269 2.579 -8.798 1.00 96.56 307 ASN A O 1
ATOM 2216 N N . TRP A 1 308 ? 17.423 1.645 -6.932 1.00 97.19 308 TRP A N 1
ATOM 2217 C CA . TRP A 1 308 ? 17.857 0.288 -7.214 1.00 97.19 308 TRP A CA 1
ATOM 2218 C C . TRP A 1 308 ? 16.656 -0.555 -7.626 1.00 97.19 308 TRP A C 1
ATOM 2220 O O . TRP A 1 308 ? 15.692 -0.680 -6.878 1.00 97.19 308 TRP A O 1
ATOM 2230 N N . VAL A 1 309 ? 16.715 -1.119 -8.829 1.00 97.75 309 VAL A N 1
ATOM 2231 C CA . VAL A 1 309 ? 15.684 -2.010 -9.364 1.00 97.75 309 VAL A CA 1
ATOM 2232 C C . VAL A 1 309 ? 16.330 -3.366 -9.607 1.00 97.75 309 VAL A C 1
ATOM 2234 O O . VAL A 1 309 ? 17.221 -3.479 -10.450 1.00 97.75 309 VAL A O 1
ATOM 2237 N N . ALA A 1 310 ? 15.914 -4.385 -8.860 1.00 96.50 310 ALA A N 1
ATOM 2238 C CA . ALA A 1 310 ? 16.482 -5.728 -8.953 1.00 96.50 310 ALA A CA 1
ATOM 2239 C C . ALA A 1 310 ? 15.451 -6.803 -8.592 1.00 96.50 310 ALA A C 1
ATOM 2241 O O . ALA A 1 310 ? 14.540 -6.555 -7.814 1.00 96.50 310 ALA A O 1
ATOM 2242 N N . GLY A 1 311 ? 15.589 -7.997 -9.174 1.00 95.50 311 GLY A N 1
ATOM 2243 C CA . GLY A 1 311 ? 14.804 -9.177 -8.787 1.00 95.50 311 GLY A CA 1
ATOM 2244 C C . GLY A 1 311 ? 13.319 -9.171 -9.172 1.00 95.50 311 GLY A C 1
ATOM 2245 O O . GLY A 1 311 ? 12.609 -10.094 -8.798 1.00 95.50 311 GLY A O 1
ATOM 2246 N N . ASN A 1 312 ? 12.829 -8.172 -9.912 1.00 97.44 312 ASN A N 1
ATOM 2247 C CA . ASN A 1 312 ? 11.413 -8.092 -10.298 1.00 97.44 312 ASN A CA 1
ATOM 2248 C C . ASN A 1 312 ? 11.084 -8.966 -11.521 1.00 97.44 312 ASN A C 1
ATOM 2250 O O . ASN A 1 312 ? 11.879 -9.052 -12.459 1.00 97.44 312 ASN A O 1
ATOM 2254 N N . LEU A 1 313 ? 9.867 -9.513 -11.548 1.00 96.69 313 LEU A N 1
ATOM 2255 C CA . LEU A 1 313 ? 9.233 -10.073 -12.742 1.00 96.69 313 LEU A CA 1
ATOM 2256 C C . LEU A 1 313 ? 8.421 -8.969 -13.422 1.00 96.69 313 LEU A C 1
ATOM 2258 O O . LEU A 1 313 ? 7.501 -8.422 -12.816 1.00 96.69 313 LEU A O 1
ATOM 2262 N N . ILE A 1 314 ? 8.769 -8.612 -14.660 1.00 96.94 314 ILE A N 1
ATOM 2263 C CA . ILE A 1 314 ? 8.154 -7.479 -15.364 1.00 96.94 314 ILE A CA 1
ATOM 2264 C C . ILE A 1 314 ? 7.561 -7.946 -16.693 1.00 96.94 314 ILE A C 1
ATOM 2266 O O . ILE A 1 314 ? 8.278 -8.464 -17.546 1.00 96.94 314 ILE A O 1
ATOM 2270 N N . GLY A 1 315 ? 6.256 -7.728 -16.877 1.00 96.31 315 GLY A N 1
ATOM 2271 C CA . GLY A 1 315 ? 5.535 -8.075 -18.112 1.00 96.31 315 GLY A CA 1
ATOM 2272 C C . GLY A 1 315 ? 5.308 -9.577 -18.326 1.00 96.31 315 GLY A C 1
ATOM 2273 O O . GLY A 1 315 ? 4.952 -9.999 -19.427 1.00 96.31 315 GLY A O 1
ATOM 2274 N N . THR A 1 316 ? 5.510 -10.382 -17.286 1.00 95.75 316 THR A N 1
ATOM 2275 C CA . THR A 1 316 ? 5.291 -11.832 -17.277 1.00 95.75 316 THR A CA 1
ATOM 2276 C C . THR A 1 316 ? 4.238 -12.224 -16.247 1.00 95.75 316 THR A C 1
ATOM 2278 O O . THR A 1 316 ? 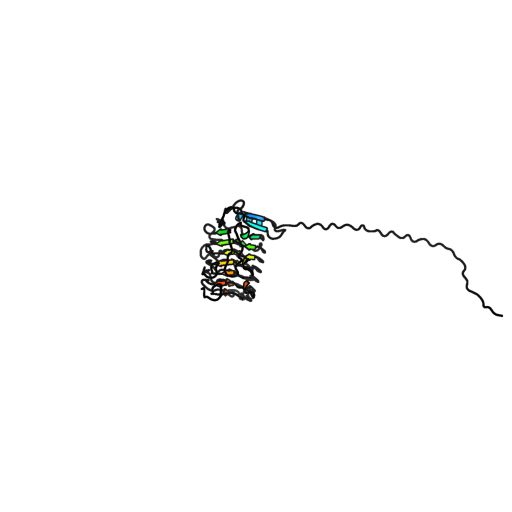3.901 -11.431 -15.374 1.00 95.75 316 THR A O 1
ATOM 2281 N N . ASP A 1 317 ? 3.757 -13.461 -16.309 1.00 94.69 317 ASP A N 1
ATOM 2282 C CA . ASP A 1 317 ? 3.048 -14.094 -15.199 1.00 94.69 317 ASP A CA 1
ATOM 2283 C C . ASP A 1 317 ? 3.975 -14.343 -13.986 1.00 94.69 317 ASP A C 1
ATOM 2285 O O . ASP A 1 317 ? 5.192 -14.116 -14.041 1.00 94.69 317 ASP A O 1
ATOM 2289 N N . ILE A 1 318 ? 3.402 -14.847 -12.888 1.00 94.75 318 ILE A N 1
ATOM 2290 C CA . ILE A 1 318 ? 4.136 -15.166 -11.652 1.00 94.75 318 ILE A CA 1
ATOM 2291 C C . ILE A 1 318 ? 5.231 -16.235 -11.816 1.00 94.75 318 ILE A C 1
ATOM 2293 O O . ILE A 1 318 ? 6.108 -16.360 -10.964 1.00 94.75 318 ILE A O 1
ATOM 2297 N N . THR A 1 319 ? 5.208 -17.022 -12.894 1.00 93.38 319 THR A N 1
ATOM 2298 C CA . THR A 1 319 ? 6.253 -18.020 -13.170 1.00 93.38 319 THR A CA 1
ATOM 2299 C C . THR A 1 319 ? 7.463 -17.407 -13.877 1.00 93.38 319 THR A C 1
ATOM 2301 O O . THR A 1 319 ? 8.517 -18.038 -13.943 1.00 93.38 319 THR A O 1
ATOM 2304 N N . GLY A 1 320 ? 7.316 -16.201 -14.437 1.00 92.31 320 GLY A N 1
ATOM 2305 C CA . GLY A 1 320 ? 8.297 -15.591 -15.333 1.00 92.31 320 GLY A CA 1
ATOM 2306 C C . GLY A 1 320 ? 8.330 -16.214 -16.734 1.00 92.31 320 GLY A C 1
ATOM 2307 O O . GLY A 1 320 ? 9.141 -15.801 -17.560 1.00 92.31 320 GLY A O 1
ATOM 2308 N N . GLY A 1 321 ? 7.488 -17.218 -17.006 1.00 90.62 321 GLY A N 1
ATOM 2309 C CA . GLY A 1 321 ? 7.528 -18.028 -18.224 1.00 90.62 321 GLY A CA 1
ATOM 2310 C C . GLY A 1 321 ? 6.588 -17.560 -19.333 1.00 90.62 321 GLY A C 1
ATOM 2311 O O . GLY A 1 321 ? 6.922 -17.709 -20.510 1.00 90.62 321 GLY A O 1
ATOM 2312 N N . SER A 1 322 ? 5.438 -16.975 -18.985 1.00 93.12 322 SER A N 1
ATOM 2313 C CA . SER A 1 322 ? 4.458 -16.480 -19.964 1.00 93.12 322 SER A CA 1
ATOM 2314 C C . SER A 1 322 ? 4.392 -14.962 -19.947 1.00 93.12 322 SER A C 1
ATOM 2316 O O . SER A 1 322 ? 4.464 -14.351 -18.885 1.00 93.12 322 SER A O 1
ATOM 2318 N N . GLY A 1 323 ? 4.211 -14.343 -21.114 1.00 91.38 323 GLY A N 1
ATOM 2319 C CA . GLY A 1 323 ? 3.967 -12.906 -21.208 1.00 91.38 323 GLY A CA 1
ATOM 2320 C C . GLY A 1 323 ? 2.579 -12.535 -20.685 1.00 91.38 323 GLY A C 1
ATOM 2321 O O . GLY A 1 323 ? 1.592 -13.192 -21.014 1.00 91.38 323 GLY A O 1
ATOM 2322 N N . LEU A 1 324 ? 2.511 -11.460 -19.904 1.00 86.75 324 LEU A N 1
ATOM 2323 C CA . LEU A 1 324 ? 1.277 -10.897 -19.367 1.00 86.75 324 LEU A CA 1
ATOM 2324 C C . LEU A 1 324 ? 1.406 -9.360 -19.396 1.00 86.75 324 LEU A C 1
ATOM 2326 O O . LEU A 1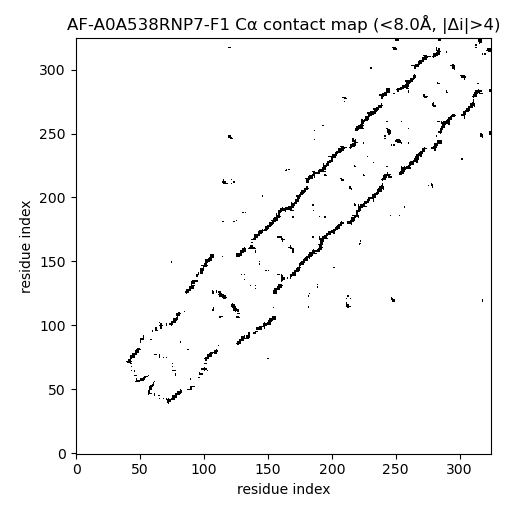 324 ? 2.088 -8.757 -18.562 1.00 86.75 324 LEU A O 1
ATOM 2330 N N . GLY A 1 325 ? 0.809 -8.738 -20.420 1.00 71.12 325 GLY A N 1
ATOM 2331 C CA . GLY A 1 325 ? 0.821 -7.289 -20.691 1.00 71.12 325 GLY A CA 1
ATOM 2332 C C . GLY A 1 325 ? -0.579 -6.750 -20.971 1.00 71.12 325 GLY A C 1
ATOM 2333 O O . GLY A 1 325 ? -1.256 -7.280 -21.876 1.00 71.12 325 GLY A O 1
#

Sequence (325 aa):
MTSFTWFGSLRDAVGQKPRKRMLARTRWPRHLSVEALEARHLPATFTVMNTFDSGPDSLRQAITDANNQANLGGPDIIRFEIPGAGVHRIWPTTILPQIKDPVVIDGYTQSGSSRNTSAMGDNAVLLIELDGGLGPSTASGLVITATASGSTVSGLIIGGFGARGDSNNGIDIQSSNNLITGNFIGTNAPNGGNGIKVEFGASNNTIGGDLASERNVISGNDGSGIEITGPSANNNVVAGNYIGTDASGIHLVRNKGAAGILLQDGASNNIIGGSDPASGNLISGNSNNGIEILGARTNPANHTMKNWVAGNLIGTDITGGSGLG

Solvent-accessible surface area (backbone atoms only — not comparable to full-atom values): 15631 Å² total; per-residue (Å²): 135,90,84,85,80,88,88,85,90,88,81,90,83,94,75,92,75,82,83,80,80,77,77,77,80,80,75,73,76,82,74,81,78,77,77,76,78,75,81,85,50,66,47,54,77,35,64,22,46,48,52,49,53,58,54,87,38,4,57,43,39,38,48,50,49,46,51,73,49,83,58,77,37,42,51,22,34,40,36,33,59,51,81,79,81,74,70,49,61,29,49,38,64,53,77,58,71,62,38,50,37,30,32,34,39,35,26,53,57,21,83,88,31,40,72,22,79,35,87,77,38,55,67,49,39,62,31,35,30,45,37,23,81,79,20,43,58,82,31,42,58,41,40,36,33,63,67,14,45,51,21,33,44,27,20,35,33,31,18,20,10,18,41,87,76,37,89,15,13,26,33,34,34,32,25,28,48,29,40,41,24,31,27,37,22,8,69,90,32,42,8,4,6,21,19,32,35,35,27,85,30,21,22,49,28,34,42,24,29,64,45,49,45,20,24,24,34,23,9,30,6,42,15,19,16,32,36,37,27,27,55,61,20,24,49,30,36,39,14,23,26,34,20,4,23,43,56,64,33,75,48,71,27,42,8,56,21,73,11,19,34,35,35,24,45,12,21,21,46,27,34,42,22,29,91,51,72,52,15,17,23,41,25,17,19,23,71,52,36,44,71,41,80,38,58,32,92,86,42,87,89,28,47,36,40,75,57,46,77,35,53,54,39,67,41,23,25,76,82,63,79,46,82,29,106